Protein AF-A0A7S2QWQ4-F1 (afdb_monomer)

Solvent-accessible surface area (backbone atoms only — not comparable to full-atom values): 12032 Å² total; per-residue (Å²): 126,88,47,67,68,56,48,53,54,41,53,60,46,70,75,47,95,63,95,69,59,72,80,55,50,58,55,50,50,52,39,49,48,62,40,52,53,58,48,56,58,53,70,72,43,89,81,76,57,74,70,77,56,54,80,40,49,61,45,50,51,53,49,44,50,44,54,70,72,51,86,60,57,74,72,55,79,69,35,68,62,62,59,48,53,52,51,51,46,52,52,51,46,53,52,49,44,44,47,53,59,43,69,71,41,37,62,46,55,49,52,40,42,48,68,46,33,78,85,28,98,50,56,87,73,35,40,33,42,40,34,32,35,72,43,73,78,57,70,69,73,62,43,74,63,54,90,92,56,72,49,71,47,78,44,71,56,38,84,59,54,71,64,60,49,50,53,52,52,48,62,73,67,48,78,78,51,76,66,57,38,70,77,33,69,63,51,60,58,53,53,75,34,45,45,76,43,83,47,61,68,81,86,126

Foldseek 3Di:
DFCVLLVVLLVVLVVDDAPDDPVVVVVLVVLVCQQVVQVVVQVPDPDDDPVSNVVNPVSSVVSNVCSVVGGPPVVVVPDPVNVVSVVVRVVVVVVCCCVVVPVQCVLLLVVLLLVLDPPNPLNPQAAEEEEEECHDQHDNVSSVDDPVDRRYHYDYPHDDDPVVVVVVQCVLLDQDDPVRCVVPVCVNVRSVRYYYHYDYPPDD

Sequence (204 aa):
MMFGPMWLACCFALIRPSKLRDESRGVIAALWGSILLPLAVLSLVPHQEPRFLAPMIIPLCVLSVRARSGTVSSRVRNLKVGRGVGAFWIAFNILMAVVFGILHQGGVVRSARSLASSDFPFAQTSSVNAVFWKTYMPPQSVLAQPLDAVRVKITDIGGADAVTALTRLAALAAPPSAEDVADDPSCAAKIKDTVTILVAPPSA

pLDDT: mean 79.09, std 12.99, range [41.91, 93.62]

Secondary structure (DSSP, 8-state):
---HHHHHHHHHHHTS-----HHHHHHHHHHHHHHHHHHHHHHT-SS--GGGGGGGHHHHHHHHHHHHHSS--HHHHT-HHHHHHHHHHHHHHHHHIIIIIIITTHHHHHHHHHHHSTTSTTTTT-EEEEEEESSPPP-GGGG---TT---EEEEEEET--HHHHHHHHHHHHSPPPHHHHHH-HHHHHHHHTEEEEEE-PPP-

InterPro domains:
  IPR005599 GPI mannosyltransferase [PF03901] (2-143)
  IPR005599 GPI mannosyltransferase [PTHR22760] (6-145)

Mean predicted aligned error: 10.83 Å

Organism: NCBI:txid1486918

Nearest PDB structures (foldseek):
  3h83-assembly1_A  TM=4.126E-01  e=2.991E+00  Bacillus anthracis str. 'Ames Ancestor'
  6d9q-assembly1_A  TM=4.113E-01  e=3.790E+00  Bacillus anthracis
  5icg-assembly1_A-2  TM=3.224E-01  e=2.657E+00  Thalictrum flavum subsp. glaucum
  3kb8-assembly1_A  TM=3.569E-01  e=6.087E+00  Bacillus anthracis str. 'Ames Ancestor'

Structure (mmCIF, N/CA/C/O backbone):
data_AF-A0A7S2QWQ4-F1
#
_entry.id   AF-A0A7S2QWQ4-F1
#
loop_
_atom_site.group_PDB
_atom_site.id
_atom_site.type_symbol
_atom_site.label_atom_id
_atom_site.label_alt_id
_atom_site.label_comp_id
_atom_site.label_asym_id
_atom_site.label_entity_id
_atom_site.label_seq_id
_atom_site.pdbx_PDB_ins_code
_atom_site.Cartn_x
_atom_site.Cartn_y
_atom_site.Cartn_z
_atom_site.occupancy
_atom_site.B_iso_or_equiv
_atom_site.auth_seq_id
_atom_site.auth_comp_id
_atom_site.auth_asym_id
_atom_site.auth_atom_id
_atom_site.pdbx_PDB_model_num
ATOM 1 N N . MET A 1 1 ? -1.124 2.028 8.784 1.00 54.50 1 MET A N 1
ATOM 2 C CA . MET A 1 1 ? -2.313 2.813 9.188 1.00 54.50 1 MET A CA 1
ATOM 3 C C . MET A 1 1 ? -2.770 2.313 10.562 1.00 54.50 1 MET A C 1
ATOM 5 O O . MET A 1 1 ? -2.932 1.120 10.718 1.00 54.50 1 MET A O 1
ATOM 9 N N . MET A 1 2 ? -2.581 3.088 11.634 1.00 61.44 2 MET A N 1
ATOM 10 C CA . MET A 1 2 ? -3.590 3.930 12.316 1.00 61.44 2 MET A CA 1
ATOM 11 C C . MET A 1 2 ? -4.530 3.240 13.327 1.00 61.44 2 MET A C 1
ATOM 13 O O . MET A 1 2 ? -5.583 3.780 13.658 1.00 61.44 2 MET A O 1
ATOM 17 N N . PHE A 1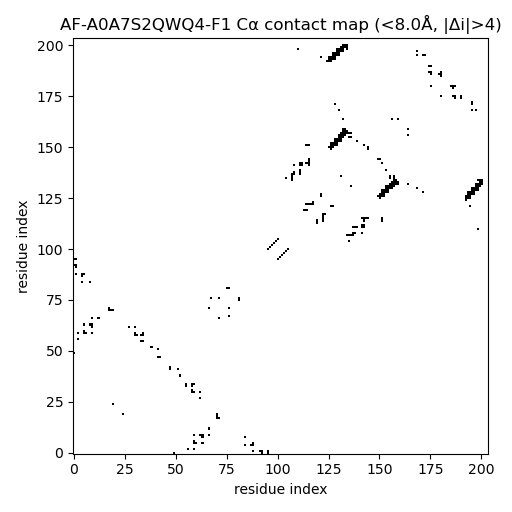 3 ? -4.116 2.103 13.897 1.00 65.44 3 PHE A N 1
ATOM 18 C CA . PHE A 1 3 ? -4.838 1.462 15.007 1.00 65.44 3 PHE A CA 1
ATOM 19 C C . PHE A 1 3 ? -4.322 1.846 16.394 1.00 65.44 3 PHE A C 1
ATOM 21 O O . PHE A 1 3 ? -5.116 1.863 17.320 1.00 65.44 3 PHE A O 1
ATOM 28 N N . GLY A 1 4 ? -3.041 2.199 16.554 1.00 71.62 4 GLY A N 1
ATOM 29 C CA . GLY A 1 4 ? -2.410 2.389 17.872 1.00 71.62 4 GLY A CA 1
ATOM 30 C C . GLY A 1 4 ? -3.192 3.296 18.837 1.00 71.62 4 GLY A C 1
ATOM 31 O O . GLY A 1 4 ? -3.580 2.838 19.909 1.00 71.62 4 GLY A O 1
ATOM 32 N N . PRO A 1 5 ? -3.523 4.545 18.461 1.00 72.31 5 PRO A N 1
ATOM 33 C CA . PRO A 1 5 ? -4.255 5.443 19.358 1.00 72.31 5 PRO A CA 1
ATOM 34 C C . PRO A 1 5 ? -5.679 4.962 19.691 1.00 72.31 5 PRO A C 1
ATOM 36 O O . PRO A 1 5 ? -6.148 5.137 20.814 1.00 72.31 5 PRO A O 1
ATOM 39 N N . MET A 1 6 ? -6.365 4.333 18.729 1.00 70.12 6 MET A N 1
ATOM 40 C CA . MET A 1 6 ? -7.732 3.812 18.897 1.00 70.12 6 MET A CA 1
ATOM 41 C C . MET A 1 6 ? -7.749 2.514 19.706 1.00 70.12 6 MET A C 1
ATOM 43 O O . MET A 1 6 ? -8.616 2.314 20.548 1.00 70.12 6 MET A O 1
ATOM 47 N N . TRP A 1 7 ? -6.742 1.667 19.512 1.00 72.75 7 TRP A N 1
ATOM 48 C CA . TRP A 1 7 ? -6.488 0.472 20.300 1.00 72.75 7 TRP A CA 1
ATOM 49 C C . TRP A 1 7 ? -6.274 0.824 21.770 1.00 72.75 7 TRP A C 1
ATOM 51 O O . TRP A 1 7 ? -6.937 0.259 22.632 1.00 72.75 7 TRP A O 1
ATOM 61 N N . LEU A 1 8 ? -5.438 1.827 22.062 1.00 70.62 8 LEU A N 1
ATOM 62 C CA . LEU A 1 8 ? -5.242 2.321 23.428 1.00 70.62 8 LEU A CA 1
ATOM 63 C C . LEU A 1 8 ? -6.551 2.839 24.045 1.00 70.62 8 LEU A C 1
ATOM 65 O O . LEU A 1 8 ? -6.837 2.546 25.205 1.00 70.62 8 LEU A O 1
ATOM 69 N N . ALA A 1 9 ? -7.377 3.551 23.270 1.00 67.75 9 ALA A N 1
ATOM 70 C CA . ALA A 1 9 ? -8.689 4.009 23.727 1.00 67.75 9 ALA A CA 1
ATOM 71 C C . ALA A 1 9 ? -9.651 2.841 24.030 1.00 67.75 9 ALA A C 1
ATOM 73 O O . ALA A 1 9 ? -10.332 2.859 25.058 1.00 67.75 9 ALA A O 1
ATOM 74 N N . CYS A 1 10 ? -9.676 1.808 23.182 1.00 67.88 10 CYS A N 1
ATOM 75 C CA . CYS A 1 10 ? -10.464 0.592 23.394 1.00 67.88 10 CYS A CA 1
ATOM 76 C C . CYS A 1 10 ? -9.970 -0.223 24.601 1.00 67.88 10 CYS A C 1
ATOM 78 O O . CYS A 1 10 ? -10.783 -0.642 25.421 1.00 67.88 10 CYS A O 1
ATOM 80 N N . CYS A 1 11 ? -8.656 -0.398 24.769 1.00 67.94 11 CYS A N 1
ATOM 81 C CA . CYS A 1 11 ? -8.069 -1.077 25.929 1.00 67.94 11 CYS A CA 1
ATOM 82 C C . CYS A 1 11 ? -8.392 -0.347 27.238 1.00 67.94 11 CYS A C 1
ATOM 84 O O . CYS A 1 11 ? -8.747 -0.975 28.232 1.00 67.94 11 CYS A O 1
ATOM 86 N N . PHE A 1 12 ? -8.354 0.988 27.239 1.00 64.50 12 PHE A N 1
ATOM 87 C CA . PHE A 1 12 ? -8.742 1.773 28.411 1.00 64.50 12 PHE A CA 1
ATOM 88 C C . PHE A 1 12 ? -10.233 1.614 28.756 1.00 64.50 12 PHE A C 1
ATOM 90 O O . PHE A 1 12 ? -10.614 1.662 29.927 1.00 64.50 12 PHE A O 1
ATOM 97 N N . ALA A 1 13 ? -11.081 1.394 27.747 1.00 61.66 13 ALA A N 1
ATOM 98 C CA . ALA A 1 13 ? -12.496 1.097 27.938 1.00 61.66 13 ALA A CA 1
ATOM 99 C C . ALA A 1 13 ? -12.741 -0.325 28.482 1.00 61.66 13 ALA A C 1
ATOM 101 O O . ALA A 1 13 ? -13.679 -0.503 29.254 1.00 61.66 13 ALA A O 1
ATOM 102 N N . LEU A 1 14 ? -11.888 -1.306 28.150 1.00 62.72 14 LEU A N 1
ATOM 103 C CA . LEU A 1 14 ? -11.949 -2.676 28.689 1.00 62.72 14 LEU A CA 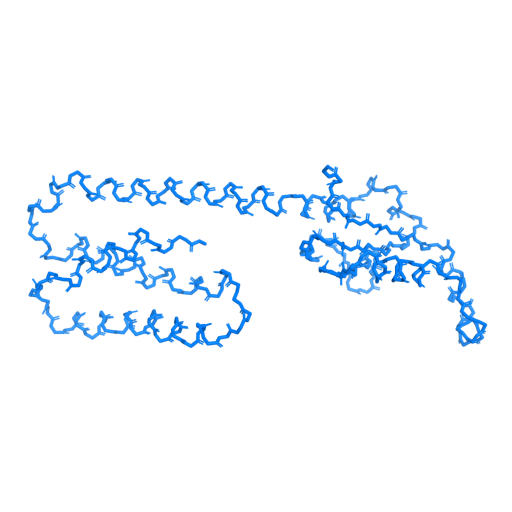1
ATOM 104 C C . LEU A 1 14 ? -11.637 -2.752 30.189 1.00 62.72 14 LEU A C 1
ATOM 106 O O . LEU A 1 14 ? -12.221 -3.565 30.897 1.00 62.72 14 LEU A O 1
ATOM 110 N N . ILE A 1 15 ? -10.739 -1.896 30.685 1.00 59.66 15 ILE A N 1
ATOM 111 C CA . ILE A 1 15 ? -10.329 -1.879 32.101 1.00 59.66 15 ILE A CA 1
ATOM 112 C C . ILE A 1 15 ? -11.451 -1.337 33.005 1.00 59.66 15 ILE A C 1
ATOM 114 O O . ILE A 1 15 ? -11.423 -1.516 34.223 1.00 59.66 15 ILE A O 1
ATOM 118 N N . ARG A 1 16 ? -12.468 -0.670 32.439 1.00 57.38 16 ARG A N 1
ATOM 119 C CA . ARG A 1 16 ? -13.547 -0.074 33.229 1.00 57.38 16 ARG A CA 1
ATOM 120 C C . ARG A 1 16 ? -14.775 -0.979 33.293 1.00 57.38 16 ARG A C 1
ATOM 122 O O . ARG A 1 16 ? -15.392 -1.233 32.257 1.00 57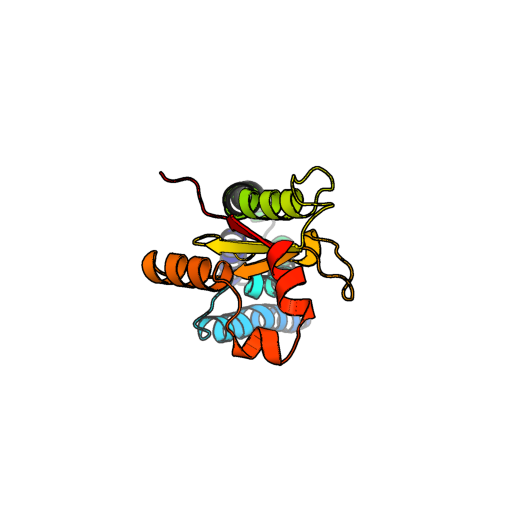.38 16 ARG A O 1
ATOM 129 N N . PRO A 1 17 ? -15.202 -1.395 34.500 1.00 50.12 17 PRO A N 1
ATOM 130 C CA . PRO A 1 17 ? -16.422 -2.169 34.646 1.00 50.12 17 PRO A CA 1
ATOM 131 C C . PRO A 1 17 ? -17.604 -1.313 34.190 1.00 50.12 17 PRO A C 1
ATOM 133 O O . PRO A 1 17 ? -17.860 -0.232 34.723 1.00 50.12 17 PRO A O 1
ATOM 136 N N . SER A 1 18 ? -18.315 -1.783 33.171 1.00 57.59 18 SER A N 1
ATOM 137 C CA . SER A 1 18 ? -19.509 -1.128 32.649 1.00 57.59 18 SER A CA 1
ATOM 138 C C . SER A 1 18 ? -20.732 -1.995 32.932 1.00 57.59 18 SER A C 1
ATOM 140 O O . SER A 1 18 ? -20.718 -3.208 32.733 1.00 57.59 18 SER A O 1
ATOM 142 N N . LYS A 1 19 ? -21.817 -1.370 33.404 1.00 58.12 19 LYS A N 1
ATOM 143 C CA . LYS A 1 19 ? -23.139 -2.008 33.490 1.00 58.12 19 LYS A CA 1
ATOM 144 C C . LYS A 1 19 ? -23.751 -2.033 32.087 1.00 58.12 19 LYS A C 1
ATOM 146 O O . LYS A 1 19 ? -24.549 -1.166 31.738 1.00 58.12 19 LYS A O 1
ATOM 151 N N . LEU A 1 20 ? -23.290 -2.955 31.247 1.00 61.59 20 LEU A N 1
ATOM 152 C CA . LEU A 1 20 ? -23.837 -3.167 29.907 1.00 61.59 20 LEU A CA 1
ATOM 153 C C . LEU A 1 20 ? -25.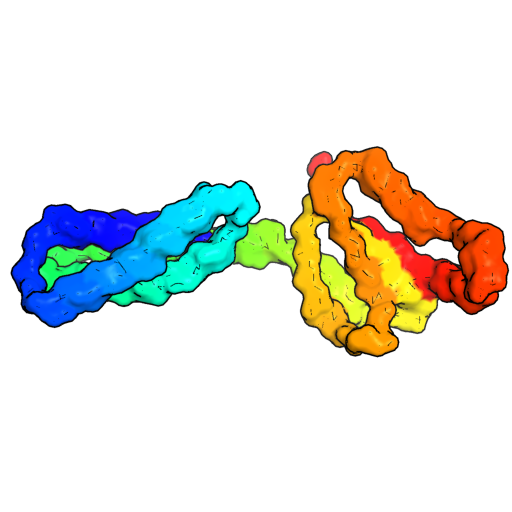039 -4.113 29.975 1.00 61.59 20 LEU A C 1
ATOM 155 O O . LEU A 1 20 ? -25.019 -5.107 30.695 1.00 61.59 20 LEU A O 1
ATOM 159 N N . ARG A 1 21 ? -26.081 -3.800 29.201 1.00 64.06 21 ARG A N 1
ATOM 160 C CA . ARG A 1 21 ? -27.241 -4.675 28.983 1.00 64.06 21 ARG A CA 1
ATOM 161 C C . ARG A 1 21 ? -26.803 -5.915 28.188 1.00 64.06 21 ARG A C 1
ATOM 163 O O . ARG A 1 21 ? -25.933 -5.787 27.328 1.00 64.06 21 ARG A O 1
ATOM 170 N N . ASP A 1 22 ? -27.396 -7.077 28.452 1.00 65.56 22 ASP A N 1
ATOM 171 C CA . ASP A 1 22 ? -26.892 -8.376 27.965 1.00 65.56 22 ASP A CA 1
ATOM 172 C C . ASP A 1 22 ? -26.770 -8.461 26.427 1.00 65.56 22 ASP A C 1
ATOM 174 O O . ASP A 1 22 ? -25.716 -8.821 25.909 1.00 65.56 22 ASP A O 1
ATOM 178 N N . GLU A 1 23 ? -27.749 -7.922 25.693 1.00 65.19 23 GLU A N 1
ATOM 179 C CA . GLU A 1 23 ? -27.717 -7.750 24.224 1.00 65.19 23 GLU A CA 1
ATOM 180 C C . GLU A 1 23 ? -26.468 -7.011 23.705 1.00 65.19 23 GLU A C 1
ATOM 182 O O . GLU A 1 23 ? -25.928 -7.290 22.636 1.00 65.19 23 GLU A O 1
ATOM 187 N N . SER A 1 24 ? -25.956 -6.048 24.475 1.00 74.25 24 SER A N 1
ATOM 188 C CA . SER A 1 24 ? -24.750 -5.306 24.094 1.00 74.25 24 SER A CA 1
ATOM 189 C C . SER A 1 24 ? -23.474 -6.118 24.283 1.00 74.25 24 SER A C 1
ATOM 191 O O . SER A 1 24 ? -22.474 -5.808 23.637 1.00 74.25 24 SER A O 1
ATOM 193 N N . ARG A 1 25 ? -23.484 -7.131 25.157 1.00 76.38 25 ARG A N 1
ATOM 194 C CA . ARG A 1 25 ? -22.311 -7.961 25.451 1.00 76.38 25 ARG A CA 1
ATOM 195 C C . ARG A 1 25 ? -22.000 -8.891 24.285 1.00 76.38 25 ARG A C 1
ATOM 197 O O . ARG A 1 25 ? -20.839 -8.962 23.896 1.00 76.38 25 ARG A O 1
ATOM 204 N N . GLY A 1 26 ? -23.020 -9.501 23.675 1.00 84.00 26 GLY A N 1
ATOM 205 C CA . GLY A 1 26 ? -22.862 -10.337 22.477 1.00 84.00 26 GLY A CA 1
ATOM 206 C C . GLY A 1 26 ? -22.263 -9.565 21.297 1.00 84.00 26 GLY A C 1
ATOM 207 O O . GLY A 1 26 ? -21.271 -9.993 20.713 1.00 84.00 26 GLY A O 1
ATOM 208 N N . VAL A 1 27 ? -22.784 -8.366 21.013 1.00 84.69 27 VAL A N 1
ATOM 209 C CA . VAL A 1 27 ? -22.252 -7.494 19.949 1.00 84.69 27 VAL A CA 1
ATOM 210 C C . VAL A 1 27 ? -20.806 -7.074 20.229 1.00 84.69 27 VAL A C 1
ATOM 212 O O . VAL A 1 27 ? -19.968 -7.108 19.333 1.00 84.69 27 VAL A O 1
ATOM 215 N N . ILE A 1 28 ? -20.481 -6.690 21.467 1.00 83.06 28 ILE A N 1
ATOM 216 C CA . ILE A 1 28 ? -19.112 -6.297 21.836 1.00 83.06 28 ILE A CA 1
ATOM 217 C C . ILE A 1 28 ? -18.150 -7.483 21.717 1.00 83.06 28 ILE A C 1
ATOM 219 O O . ILE A 1 28 ? -17.052 -7.313 21.192 1.00 83.06 28 ILE A O 1
ATOM 223 N N . ALA A 1 29 ? -18.561 -8.675 22.155 1.00 85.75 29 ALA A N 1
ATOM 224 C CA . ALA A 1 29 ? -17.770 -9.892 22.009 1.00 85.75 29 ALA A CA 1
ATOM 225 C C . ALA A 1 29 ? -17.520 -10.228 20.531 1.00 85.75 29 ALA A C 1
ATOM 227 O O . ALA A 1 29 ? -16.383 -10.510 20.161 1.00 85.75 29 ALA A O 1
ATOM 228 N N . ALA A 1 30 ? -18.540 -10.112 19.675 1.00 90.06 30 ALA A N 1
ATOM 229 C CA . ALA A 1 30 ? -18.399 -10.309 18.234 1.00 90.06 30 ALA A CA 1
ATOM 230 C C . ALA A 1 30 ? -17.428 -9.295 17.601 1.00 90.06 30 ALA A C 1
ATOM 232 O O . ALA A 1 30 ? -16.562 -9.678 16.816 1.00 90.06 30 ALA A O 1
ATOM 233 N N . LEU A 1 31 ? -17.510 -8.014 17.985 1.00 90.19 31 LEU A N 1
ATOM 234 C CA . LEU A 1 31 ? -16.592 -6.975 17.506 1.00 90.19 31 LEU A CA 1
ATOM 235 C C . LEU A 1 31 ? -15.144 -7.254 17.931 1.00 90.19 31 LEU A C 1
ATOM 237 O O . LEU A 1 31 ? -14.247 -7.189 17.093 1.00 90.19 31 LEU A O 1
ATOM 241 N N . TRP A 1 32 ? -14.901 -7.620 19.192 1.00 87.88 32 TRP A N 1
ATOM 242 C CA . TRP A 1 32 ? -13.562 -8.010 19.648 1.00 87.88 32 TRP A CA 1
ATOM 243 C C . TRP A 1 32 ? -13.056 -9.274 18.954 1.00 87.88 32 TRP A C 1
ATOM 245 O O . TRP A 1 32 ? -11.905 -9.299 18.525 1.00 87.88 32 TRP A O 1
ATOM 255 N N . GLY A 1 33 ? -13.912 -10.282 18.774 1.00 90.69 33 GLY A N 1
ATOM 256 C CA . GLY A 1 33 ? -13.590 -11.489 18.012 1.00 90.69 33 GLY A CA 1
ATOM 257 C C . GLY A 1 33 ? -13.176 -11.169 16.574 1.00 90.69 33 GLY A C 1
ATOM 258 O O . GLY A 1 33 ? -12.153 -11.664 16.111 1.00 90.69 33 GLY A O 1
ATOM 259 N N . SER A 1 34 ? -13.892 -10.255 15.909 1.00 91.12 34 SER A N 1
ATOM 260 C CA . SER A 1 34 ? -13.583 -9.798 14.544 1.00 91.12 34 SER A CA 1
ATOM 261 C C . SER A 1 34 ? -12.269 -9.015 14.413 1.00 91.12 34 SER A C 1
ATOM 263 O O . SER A 1 34 ? -11.793 -8.800 13.302 1.00 91.12 34 SER A O 1
ATOM 265 N N . ILE A 1 35 ? -11.667 -8.600 15.532 1.00 90.12 35 ILE A N 1
ATOM 266 C CA . ILE A 1 35 ? -10.365 -7.925 15.562 1.00 90.12 35 ILE A CA 1
ATOM 267 C C . ILE A 1 35 ? -9.270 -8.911 15.968 1.00 90.12 35 ILE A C 1
ATOM 269 O O . ILE A 1 35 ? -8.291 -9.077 15.247 1.00 90.12 35 ILE A O 1
ATOM 273 N N . LEU A 1 36 ? -9.436 -9.576 17.114 1.00 90.81 36 LEU A N 1
ATOM 274 C CA . LEU A 1 36 ? -8.404 -10.412 17.723 1.00 90.81 36 LEU A CA 1
ATOM 275 C C . LEU A 1 36 ? -8.117 -11.674 16.913 1.00 90.81 36 LEU A C 1
ATOM 277 O O . LEU A 1 36 ? -6.951 -12.022 16.746 1.00 90.81 36 LEU A O 1
ATOM 281 N N . LEU A 1 37 ? -9.153 -12.345 16.396 1.00 93.19 37 LEU A N 1
ATOM 282 C CA . LEU A 1 37 ? -8.969 -13.595 15.662 1.00 93.19 37 LEU A CA 1
ATOM 283 C C . LEU A 1 37 ? -8.219 -13.367 14.338 1.00 93.19 37 LEU A C 1
ATOM 285 O O . LEU A 1 37 ? -7.179 -14.002 14.152 1.00 93.19 37 LEU A O 1
ATOM 289 N N . PRO A 1 38 ? -8.638 -12.446 13.441 1.00 91.25 38 PRO A N 1
ATOM 290 C CA . PRO A 1 38 ? -7.872 -12.194 12.224 1.00 91.25 38 PRO A CA 1
ATOM 291 C C . PRO A 1 38 ? -6.483 -11.624 12.519 1.00 91.25 38 PRO A C 1
ATOM 293 O O . PRO A 1 38 ? -5.546 -11.939 11.797 1.00 91.25 38 PRO A O 1
ATOM 296 N N . LEU A 1 39 ? -6.314 -10.834 13.589 1.00 91.00 39 LEU A N 1
ATOM 297 C CA . LEU A 1 39 ? -5.002 -10.314 13.983 1.00 91.00 39 LEU A CA 1
ATOM 298 C C . LEU A 1 39 ? -4.051 -11.439 14.395 1.00 91.00 39 LEU A C 1
ATOM 300 O O . LEU A 1 39 ? -2.908 -11.453 13.943 1.00 91.00 39 LEU A O 1
ATOM 304 N N . ALA A 1 40 ? -4.518 -12.392 15.204 1.00 92.88 40 ALA A N 1
ATOM 305 C CA . ALA A 1 40 ? -3.731 -13.554 15.601 1.00 92.88 40 ALA A CA 1
ATOM 306 C C . ALA A 1 40 ? -3.330 -14.402 14.386 1.00 92.88 40 ALA A C 1
ATOM 308 O O . ALA A 1 40 ? -2.160 -14.738 14.237 1.00 92.88 40 ALA A O 1
ATOM 309 N N . VAL A 1 41 ? -4.275 -14.677 13.480 1.00 93.31 41 VAL A N 1
ATOM 310 C CA . VAL A 1 41 ? -4.014 -15.457 12.260 1.00 93.31 41 VAL A CA 1
ATOM 311 C C . VAL A 1 41 ? -3.031 -14.737 11.331 1.00 93.31 41 VAL A C 1
ATOM 313 O O . VAL A 1 41 ? -2.052 -15.335 10.897 1.00 93.31 41 VAL A O 1
ATOM 316 N N . LEU A 1 42 ? -3.239 -13.444 11.061 1.00 91.31 42 LEU A N 1
ATOM 317 C CA . LEU A 1 42 ? -2.346 -12.648 10.210 1.00 91.31 42 LEU A CA 1
ATOM 318 C C . LEU A 1 42 ? -0.947 -12.478 10.816 1.00 91.31 42 LEU A C 1
ATOM 320 O O . LEU A 1 42 ? 0.019 -12.347 10.071 1.00 91.31 42 LEU A O 1
ATOM 324 N N . SER A 1 43 ? -0.818 -12.515 12.146 1.00 92.12 43 SER A N 1
ATOM 325 C CA . SER A 1 43 ? 0.485 -12.430 12.823 1.00 92.12 43 SER A CA 1
ATOM 326 C C . SER A 1 43 ? 1.371 -13.651 12.567 1.00 92.12 43 SER A C 1
ATOM 328 O O . SER A 1 43 ? 2.586 -13.551 12.703 1.00 92.12 43 SER A O 1
ATOM 330 N N . LEU A 1 44 ? 0.781 -14.786 12.175 1.00 93.62 44 LEU A N 1
ATOM 331 C CA . LEU A 1 44 ? 1.513 -16.002 11.810 1.00 93.62 44 LEU A CA 1
ATOM 332 C C . LEU A 1 44 ? 2.018 -15.975 10.361 1.00 93.62 44 LEU A C 1
ATOM 334 O O . LEU A 1 44 ? 2.876 -16.775 9.994 1.00 93.62 44 LEU A O 1
ATOM 338 N N . VAL A 1 45 ? 1.486 -15.079 9.526 1.00 92.25 45 VAL A N 1
ATOM 339 C CA . VAL A 1 45 ? 1.883 -14.971 8.122 1.00 92.25 45 VAL A CA 1
ATOM 340 C C . VAL A 1 45 ? 3.201 -14.188 8.042 1.00 92.25 45 VAL A C 1
ATOM 342 O O . VAL A 1 45 ? 3.263 -13.065 8.547 1.00 92.25 45 VAL A O 1
ATOM 345 N N . PRO A 1 46 ? 4.255 -14.736 7.405 1.00 88.25 46 PRO A N 1
ATOM 346 C CA . PRO A 1 46 ? 5.567 -14.085 7.339 1.00 88.25 46 PRO A CA 1
ATOM 347 C C . PRO A 1 46 ? 5.536 -12.806 6.498 1.00 88.25 46 PRO A C 1
ATOM 349 O O . PRO A 1 46 ? 6.233 -11.837 6.790 1.00 88.25 46 PRO A O 1
ATOM 352 N N . HIS A 1 47 ? 4.702 -12.790 5.459 1.00 81.75 47 HIS A N 1
ATOM 353 C CA . HIS A 1 47 ? 4.494 -11.614 4.631 1.00 81.75 47 HIS A CA 1
ATOM 354 C C . HIS A 1 47 ? 3.399 -10.745 5.244 1.00 81.75 47 HIS A C 1
ATOM 356 O O . HIS A 1 47 ? 2.212 -11.038 5.106 1.00 81.75 47 HIS A O 1
ATOM 362 N N . GLN A 1 48 ? 3.795 -9.685 5.944 1.00 87.25 48 GLN A N 1
ATOM 363 C CA . GLN A 1 48 ? 2.865 -8.743 6.558 1.00 87.25 48 GLN A CA 1
ATOM 364 C C . GLN A 1 48 ? 2.809 -7.457 5.750 1.00 87.25 48 GLN A C 1
ATOM 366 O O . GLN A 1 48 ? 3.740 -6.654 5.749 1.00 87.25 48 GLN A O 1
ATOM 371 N N . GLU A 1 49 ? 1.674 -7.218 5.106 1.00 83.06 49 GLU A N 1
ATOM 372 C CA . GLU A 1 49 ? 1.397 -5.925 4.507 1.00 83.06 49 GLU A CA 1
ATOM 373 C C . GLU A 1 49 ? 0.420 -5.132 5.379 1.00 83.06 49 GLU A C 1
ATOM 375 O O . GLU A 1 49 ? -0.615 -5.670 5.788 1.00 83.06 49 GLU A O 1
ATOM 380 N N . PRO A 1 50 ? 0.654 -3.825 5.613 1.00 79.38 50 PRO A N 1
ATOM 381 C CA . PRO A 1 50 ? -0.238 -3.002 6.432 1.00 79.38 50 PRO A CA 1
ATOM 382 C C . PRO A 1 50 ? -1.708 -3.013 5.983 1.00 79.38 50 PRO A C 1
ATOM 384 O O . PRO A 1 50 ? -2.596 -2.744 6.793 1.00 79.38 50 PRO A O 1
ATOM 387 N N . ARG A 1 51 ? -1.978 -3.316 4.703 1.00 84.62 51 ARG A N 1
ATOM 388 C CA . ARG A 1 51 ? -3.337 -3.408 4.145 1.00 84.62 51 ARG A CA 1
ATOM 389 C C . ARG A 1 51 ? -4.148 -4.578 4.701 1.00 84.62 51 ARG A C 1
ATOM 391 O O . ARG A 1 51 ? -5.369 -4.475 4.742 1.00 84.62 51 ARG A O 1
ATOM 398 N N . PHE A 1 52 ? -3.507 -5.644 5.181 1.00 88.69 52 PHE A N 1
ATOM 399 C CA . PHE A 1 52 ? -4.216 -6.805 5.733 1.00 88.69 52 PHE A CA 1
ATOM 400 C C . PHE A 1 52 ? -4.987 -6.475 7.015 1.00 88.69 52 PHE A C 1
ATOM 40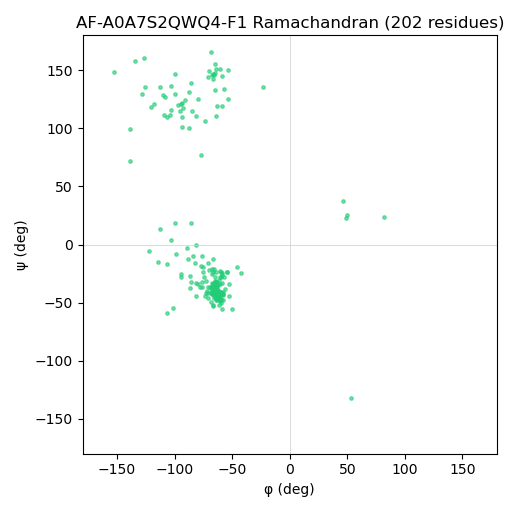2 O O . PHE A 1 52 ? -5.965 -7.139 7.338 1.00 88.69 52 PHE A O 1
ATOM 409 N N . LEU A 1 53 ? -4.610 -5.398 7.706 1.00 86.75 53 LEU A N 1
ATOM 410 C CA . LEU A 1 53 ? -5.314 -4.919 8.892 1.00 86.75 53 LEU A CA 1
ATOM 411 C C . LEU A 1 53 ? -6.523 -4.021 8.562 1.00 86.75 53 LEU A C 1
ATOM 413 O O . LEU A 1 53 ? -7.312 -3.712 9.453 1.00 86.75 53 LEU A O 1
ATOM 417 N N . ALA A 1 54 ? -6.707 -3.595 7.305 1.00 87.38 54 ALA A N 1
ATOM 418 C CA . ALA A 1 54 ? -7.773 -2.664 6.915 1.00 87.38 54 ALA A CA 1
ATOM 419 C C . ALA A 1 54 ? -9.205 -3.122 7.286 1.00 87.38 54 ALA A C 1
ATOM 421 O O . ALA A 1 54 ? -9.980 -2.278 7.742 1.00 87.38 54 ALA A O 1
ATOM 422 N N . PRO A 1 55 ? -9.576 -4.417 7.197 1.00 88.06 55 PRO A N 1
ATOM 423 C CA . PRO A 1 55 ? -10.906 -4.877 7.611 1.00 88.06 55 PRO A CA 1
ATOM 424 C C . PRO A 1 55 ? -11.229 -4.610 9.091 1.00 88.06 55 PRO A C 1
ATOM 426 O O . PRO A 1 55 ? -12.395 -4.465 9.452 1.00 88.06 55 PRO A O 1
ATOM 429 N N . MET A 1 56 ? -10.212 -4.473 9.952 1.00 87.06 56 MET A N 1
ATOM 430 C CA . MET A 1 56 ? -10.387 -4.210 11.387 1.00 87.06 56 MET A CA 1
ATOM 431 C C . MET A 1 56 ? -10.767 -2.753 11.695 1.00 87.06 56 MET A C 1
ATOM 433 O O . MET A 1 56 ? -11.130 -2.441 12.830 1.00 87.06 56 MET A O 1
ATOM 437 N N . ILE A 1 57 ? -10.706 -1.843 10.712 1.00 83.62 57 ILE A N 1
ATOM 438 C CA . ILE A 1 57 ? -11.013 -0.417 10.910 1.00 83.62 57 ILE A CA 1
ATOM 439 C C . ILE A 1 57 ? -12.452 -0.235 11.397 1.00 83.62 57 ILE A C 1
ATOM 441 O O . ILE A 1 57 ? -12.678 0.438 12.401 1.00 83.62 57 ILE A O 1
ATOM 445 N N . ILE A 1 58 ? -13.419 -0.858 10.718 1.00 86.25 58 ILE A N 1
ATOM 446 C CA . ILE A 1 58 ? -14.843 -0.724 11.045 1.00 86.25 58 ILE A CA 1
ATOM 447 C C . ILE A 1 58 ? -15.133 -1.181 12.485 1.00 86.25 58 ILE A C 1
ATOM 449 O O . ILE A 1 58 ? -15.652 -0.366 13.256 1.00 86.25 58 ILE A O 1
ATOM 453 N N . PRO A 1 59 ? -14.780 -2.413 12.912 1.00 87.12 59 PRO A N 1
ATOM 454 C CA . PRO A 1 59 ? -15.075 -2.850 14.272 1.00 87.12 59 PRO A CA 1
ATOM 455 C C . PRO A 1 59 ? -14.350 -2.014 15.337 1.00 87.12 59 PRO A C 1
ATOM 457 O O . PRO A 1 59 ? -14.945 -1.713 16.374 1.00 87.12 59 PRO A O 1
ATOM 460 N N . LEU A 1 60 ? -13.122 -1.542 15.079 1.00 82.19 60 LEU A N 1
ATOM 461 C CA . LEU A 1 60 ? -12.404 -0.646 15.997 1.00 82.19 60 LEU A CA 1
ATOM 462 C C . LEU A 1 60 ? -13.067 0.731 16.124 1.00 82.19 60 LEU A C 1
ATOM 464 O O . LEU A 1 60 ? -13.170 1.260 17.234 1.00 82.19 60 LEU A O 1
ATOM 468 N N . CYS A 1 61 ? -13.549 1.308 15.021 1.00 80.50 61 CYS A N 1
ATOM 469 C CA . CYS A 1 61 ? -14.307 2.558 15.035 1.00 80.50 61 CYS A CA 1
ATOM 470 C C . CYS A 1 61 ? -15.613 2.406 15.823 1.00 80.50 61 CYS A C 1
ATOM 472 O O . CYS A 1 61 ? -15.902 3.239 16.685 1.00 80.50 61 CYS A O 1
ATOM 474 N N . VAL A 1 62 ? -16.365 1.326 15.583 1.00 82.44 62 VAL A N 1
ATOM 475 C CA . VAL A 1 62 ? -17.616 1.036 16.301 1.00 82.44 62 VAL A CA 1
ATOM 476 C C . VAL A 1 62 ? -17.353 0.871 17.799 1.00 82.44 62 VAL A C 1
ATOM 478 O O . VAL A 1 62 ? -18.026 1.519 18.604 1.00 82.44 62 VAL A O 1
ATOM 481 N N . LEU A 1 63 ? -16.344 0.084 18.192 1.00 78.88 63 LEU A N 1
ATOM 482 C CA . LEU A 1 63 ? -15.958 -0.076 19.599 1.00 78.88 63 LEU A CA 1
ATOM 483 C C . LEU A 1 63 ? -15.541 1.253 20.237 1.00 78.88 63 LEU A C 1
ATOM 485 O O . LEU A 1 63 ? -15.974 1.556 21.346 1.00 78.88 63 LEU A O 1
ATOM 489 N N . SER A 1 64 ? -14.774 2.082 19.530 1.00 75.31 64 SER A N 1
ATOM 490 C CA . SER A 1 64 ? -14.292 3.371 20.045 1.00 75.31 64 SER A CA 1
ATOM 491 C C . SER A 1 64 ? -15.413 4.394 20.244 1.00 75.31 64 SER A C 1
ATOM 493 O O . SER A 1 64 ? -15.433 5.121 21.239 1.00 75.31 64 SER A O 1
ATOM 495 N N . VAL A 1 65 ? -16.376 4.455 19.317 1.00 75.25 65 VAL A N 1
ATOM 496 C CA . VAL A 1 65 ? -17.563 5.314 19.454 1.00 75.25 65 VAL A CA 1
ATOM 497 C C . VAL A 1 65 ? -18.448 4.811 20.589 1.00 75.25 65 VAL A C 1
ATOM 499 O O . VAL A 1 65 ? -18.909 5.601 21.412 1.00 75.25 65 VAL A O 1
ATOM 502 N N . ARG A 1 66 ? -18.650 3.496 20.688 1.00 72.38 66 ARG A N 1
ATOM 503 C CA . ARG A 1 66 ? -19.481 2.890 21.731 1.00 72.38 66 ARG A CA 1
ATOM 504 C C . ARG A 1 66 ? -18.862 3.047 23.122 1.00 72.38 66 ARG A C 1
ATOM 506 O O . ARG A 1 66 ? -19.584 3.382 24.055 1.00 72.38 66 ARG A O 1
ATOM 513 N N . ALA A 1 67 ? -17.539 2.939 23.240 1.00 68.00 67 ALA A N 1
ATOM 514 C CA . ALA A 1 67 ? -16.785 3.269 24.450 1.00 68.00 67 ALA A CA 1
ATOM 515 C C . ALA A 1 67 ? -16.945 4.742 24.870 1.00 68.00 67 ALA A C 1
ATOM 517 O O . ALA A 1 67 ? -16.857 5.066 26.050 1.00 68.00 67 ALA A O 1
ATOM 518 N N . ARG A 1 68 ? -17.210 5.647 23.920 1.00 64.44 68 ARG A N 1
ATOM 519 C CA . ARG A 1 68 ? -17.494 7.064 24.193 1.00 64.44 68 ARG A CA 1
ATOM 520 C C . ARG A 1 68 ? -18.970 7.327 24.518 1.00 64.44 68 ARG A C 1
ATOM 522 O O . ARG A 1 68 ? -19.260 8.239 25.288 1.00 64.44 68 ARG A O 1
ATOM 529 N N . SER A 1 69 ? -19.887 6.559 23.926 1.00 61.50 69 SER A N 1
ATOM 530 C CA . SER A 1 69 ? -21.338 6.787 23.990 1.00 61.50 69 SER A CA 1
ATOM 531 C C . SER A 1 69 ? -22.055 5.999 25.094 1.00 61.50 69 SER A C 1
ATOM 533 O O . SER A 1 69 ? -23.120 6.422 25.536 1.00 61.50 69 SER A O 1
ATOM 535 N N . GLY A 1 70 ? -21.514 4.859 25.534 1.00 54.03 70 GLY A N 1
ATOM 536 C CA . GLY A 1 70 ? -22.123 3.988 26.540 1.00 54.03 70 GLY A CA 1
ATOM 537 C C . GLY A 1 70 ? -21.471 4.139 27.912 1.00 54.03 70 GLY A C 1
ATOM 538 O O . GLY A 1 70 ? -20.308 3.796 28.076 1.00 54.03 70 GLY A O 1
ATOM 539 N N . THR A 1 71 ? -22.231 4.627 28.897 1.00 47.28 71 THR A N 1
A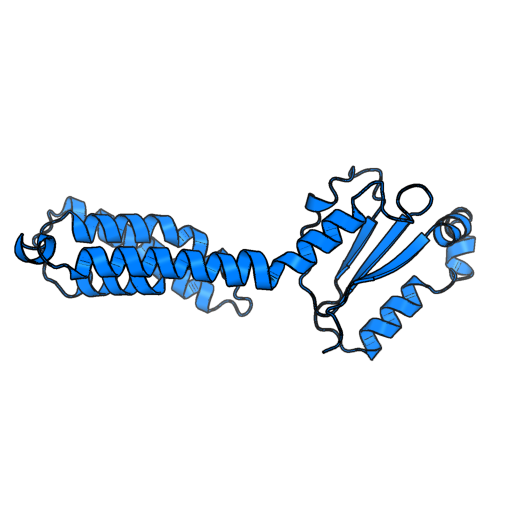TOM 540 C CA . THR A 1 71 ? -22.011 4.449 30.353 1.00 47.28 71 THR A CA 1
ATOM 541 C C . THR A 1 71 ? -20.602 4.740 30.893 1.00 47.28 71 THR A C 1
ATOM 543 O O . THR A 1 71 ? -20.246 4.309 31.986 1.00 47.28 71 THR A O 1
ATOM 546 N N . VAL A 1 72 ? -19.785 5.535 30.208 1.00 45.16 72 VAL A N 1
ATOM 547 C CA . VAL A 1 72 ? -18.664 6.188 30.877 1.00 45.16 72 VAL A CA 1
ATOM 548 C C . VAL A 1 72 ? -19.255 7.413 31.557 1.00 45.16 72 VAL A C 1
ATOM 550 O O . VAL A 1 72 ? -19.732 8.326 30.884 1.00 45.16 72 VAL A O 1
ATOM 553 N N . SER A 1 73 ? -19.300 7.365 32.895 1.00 41.91 73 SER A N 1
ATOM 554 C CA . SER A 1 73 ? -19.693 8.449 33.807 1.00 41.91 73 SER A CA 1
ATOM 555 C C . SER A 1 73 ? -19.512 9.831 33.168 1.00 41.91 73 SER A C 1
ATOM 557 O O . SER A 1 73 ? -18.463 10.101 32.573 1.00 41.91 73 SER A O 1
ATOM 559 N N . SER A 1 74 ? -20.503 10.719 33.318 1.00 44.47 74 SER A N 1
ATOM 560 C CA . SER A 1 74 ? -20.490 12.107 32.815 1.00 44.47 74 SER A CA 1
ATOM 561 C C . SER A 1 74 ? -19.175 12.860 33.092 1.00 44.47 74 SER A C 1
ATOM 563 O O . SER A 1 74 ? -18.834 13.795 32.372 1.00 44.47 74 SER A O 1
ATOM 565 N N . ARG A 1 75 ? -18.377 12.388 34.058 1.00 42.31 75 ARG A N 1
ATOM 566 C CA . ARG A 1 75 ? -17.012 12.820 34.365 1.00 42.31 75 ARG A CA 1
ATOM 567 C C . ARG A 1 75 ? -16.001 12.679 33.209 1.00 42.31 75 ARG A C 1
ATOM 569 O O . ARG A 1 75 ? -15.128 13.528 33.107 1.00 42.31 75 ARG A O 1
ATOM 576 N N . VAL A 1 76 ? -16.102 11.683 32.315 1.00 43.97 76 VAL A N 1
ATOM 577 C CA . VAL A 1 76 ? -15.170 11.520 31.164 1.00 43.97 76 VAL A CA 1
ATOM 578 C C . VAL A 1 76 ? -15.598 12.307 29.934 1.00 43.97 76 VAL A C 1
ATOM 580 O O . VAL A 1 76 ? -14.745 12.757 29.173 1.00 43.97 76 VAL A O 1
ATOM 583 N N . ARG A 1 77 ? -16.899 12.561 29.774 1.00 47.09 77 ARG A N 1
ATOM 584 C CA . ARG A 1 77 ? -17.404 13.498 28.759 1.00 47.09 77 ARG A CA 1
ATOM 585 C C . ARG A 1 77 ? -16.795 14.900 28.931 1.00 47.09 77 ARG A C 1
ATOM 587 O O . ARG A 1 77 ? -16.600 15.600 27.946 1.00 47.09 77 ARG A O 1
ATOM 594 N N . ASN A 1 78 ? -16.428 15.246 30.170 1.00 42.88 78 ASN A N 1
ATOM 595 C CA . ASN A 1 78 ? -15.749 16.486 30.557 1.00 42.88 78 ASN A CA 1
ATOM 596 C C . ASN A 1 78 ? -14.211 16.429 30.512 1.00 42.88 78 ASN A C 1
ATOM 598 O O . ASN A 1 78 ? -13.556 17.441 30.763 1.00 42.88 78 ASN A O 1
ATOM 602 N N . LEU A 1 79 ? -13.593 15.289 30.190 1.00 49.81 79 LEU A N 1
ATOM 603 C CA . LEU A 1 79 ? -12.139 15.218 30.099 1.00 49.81 79 LEU A CA 1
ATOM 604 C C . LEU A 1 79 ? -11.694 15.680 28.709 1.00 49.81 79 LEU A C 1
ATOM 606 O O . LEU A 1 79 ? -11.905 14.994 27.708 1.00 49.81 79 LEU A O 1
ATOM 610 N N . LYS A 1 80 ? -10.971 16.806 28.672 1.00 51.69 80 LYS A N 1
ATOM 611 C CA . LYS A 1 80 ? -10.153 17.279 27.534 1.00 51.69 80 LYS A CA 1
ATOM 612 C C . LYS A 1 80 ? -9.340 16.148 26.866 1.00 51.69 80 LYS A C 1
ATOM 614 O O . LYS A 1 80 ? -9.062 16.219 25.673 1.00 51.69 80 LYS A O 1
ATOM 619 N N . VAL A 1 81 ? -9.051 15.075 27.609 1.00 56.06 81 VAL A N 1
ATOM 620 C CA . VAL A 1 81 ? -8.430 13.815 27.166 1.00 56.06 81 VAL A CA 1
ATOM 621 C C . VAL A 1 81 ? -9.149 13.176 25.968 1.00 56.06 81 VAL A C 1
ATOM 623 O O . VAL A 1 81 ? -8.488 12.791 25.011 1.00 56.06 81 VAL A O 1
ATOM 626 N N . GLY A 1 82 ? -10.487 13.109 25.950 1.00 61.09 82 GLY A N 1
ATOM 627 C CA . GLY A 1 82 ? -11.226 12.485 24.841 1.00 61.09 82 GLY A CA 1
ATOM 628 C C . GLY A 1 82 ? -11.109 13.258 23.520 1.00 61.09 82 GLY A C 1
ATOM 629 O O . GLY A 1 82 ? -11.009 12.655 22.451 1.00 61.09 82 GLY A O 1
ATOM 630 N N . ARG A 1 83 ? -11.060 14.597 23.601 1.00 65.94 83 ARG A N 1
ATOM 631 C CA . ARG A 1 83 ? -10.793 15.478 22.450 1.00 65.94 83 ARG A CA 1
ATOM 632 C C . ARG A 1 83 ? -9.329 15.392 22.014 1.00 65.94 83 ARG A C 1
ATOM 634 O O . ARG A 1 83 ? -9.070 15.326 20.818 1.00 65.94 83 ARG A O 1
ATOM 641 N N . GLY A 1 84 ? -8.397 15.330 22.968 1.00 73.44 84 GLY A N 1
ATOM 642 C CA . GLY A 1 84 ? -6.963 15.178 22.707 1.00 73.44 84 GLY A CA 1
ATOM 643 C C . GLY A 1 84 ? -6.619 13.879 21.976 1.00 73.44 84 GLY A C 1
ATOM 644 O O . GLY A 1 84 ? -5.893 13.917 20.991 1.00 73.44 84 GLY A O 1
ATOM 645 N N . VAL A 1 85 ? -7.207 12.747 22.379 1.00 73.75 85 VAL A N 1
ATOM 646 C CA . VAL A 1 85 ? -7.005 11.449 21.705 1.00 73.75 85 VAL A CA 1
ATOM 647 C C . VAL A 1 85 ? -7.542 11.471 20.272 1.00 73.75 85 VAL A C 1
ATOM 649 O O . VAL A 1 85 ? -6.874 10.987 19.362 1.00 73.75 85 VAL A O 1
ATOM 652 N N . GLY A 1 86 ? -8.719 12.067 20.049 1.00 74.12 86 GLY A N 1
ATOM 653 C CA . GLY A 1 86 ? -9.276 12.227 18.702 1.00 74.12 86 GLY A CA 1
ATOM 654 C C . GLY A 1 86 ? -8.411 13.121 17.809 1.00 74.12 86 GLY A C 1
ATOM 655 O O . GLY A 1 86 ? -8.110 12.745 16.679 1.00 74.12 86 GLY A O 1
ATOM 656 N N . ALA A 1 87 ? -7.962 14.266 18.328 1.00 81.56 87 ALA A N 1
ATOM 657 C CA . ALA A 1 87 ? -7.073 15.177 17.610 1.00 81.56 87 ALA A CA 1
ATOM 658 C C . ALA A 1 87 ? -5.718 14.524 17.290 1.00 81.56 87 ALA A C 1
ATOM 660 O O . ALA A 1 87 ? -5.256 14.608 16.156 1.00 81.56 87 ALA A O 1
ATOM 661 N N . PHE A 1 88 ? -5.120 13.813 18.251 1.00 83.56 88 PHE A N 1
ATOM 662 C CA . PHE A 1 88 ? -3.882 13.060 18.046 1.00 83.56 88 PHE A CA 1
ATOM 663 C C . PHE A 1 88 ? -4.048 11.966 16.988 1.00 83.56 88 PHE A C 1
ATOM 665 O O . PHE A 1 88 ? -3.196 11.824 16.119 1.00 83.56 88 PHE A O 1
ATOM 672 N N . TRP A 1 89 ? -5.161 11.226 17.008 1.00 81.56 89 TRP A N 1
ATOM 673 C CA . TRP A 1 89 ? -5.453 10.225 15.983 1.00 81.56 89 TRP A CA 1
ATOM 674 C C . TRP A 1 89 ? -5.598 10.849 14.588 1.00 81.56 89 TRP A C 1
ATOM 676 O O . TRP A 1 89 ? -5.042 10.321 13.629 1.00 81.56 89 TRP A O 1
ATOM 686 N N . ILE A 1 90 ? -6.282 11.988 14.449 1.00 83.69 90 ILE A N 1
ATOM 687 C CA . ILE A 1 90 ? -6.372 12.701 13.162 1.00 83.69 90 ILE A CA 1
ATOM 688 C C . ILE A 1 90 ? -4.984 13.174 12.709 1.00 83.69 90 ILE A C 1
ATOM 690 O O . ILE A 1 90 ? -4.595 12.915 11.573 1.00 83.69 90 ILE A O 1
ATOM 694 N N . ALA A 1 91 ? -4.211 13.807 13.595 1.00 88.94 91 ALA A N 1
ATOM 695 C CA . ALA A 1 91 ? -2.867 14.290 13.281 1.00 88.94 91 ALA A CA 1
ATOM 696 C C . ALA A 1 91 ? -1.926 13.147 12.869 1.00 88.94 91 ALA A C 1
ATOM 698 O O . ALA A 1 91 ? -1.212 13.258 11.874 1.00 88.94 91 ALA A O 1
ATOM 699 N N . PHE A 1 92 ? -1.976 12.018 13.580 1.00 86.56 92 PHE A N 1
ATOM 700 C CA . PHE A 1 92 ? -1.211 10.825 13.236 1.00 86.56 92 PHE A CA 1
ATOM 701 C C . PHE A 1 92 ? -1.649 10.260 11.869 1.00 86.56 92 PHE A C 1
ATOM 703 O O . PHE A 1 92 ? -0.782 9.901 11.079 1.00 86.56 92 PHE A O 1
ATOM 710 N N . ASN A 1 93 ? -2.947 10.274 11.513 1.00 86.25 93 ASN A N 1
ATOM 711 C CA . ASN A 1 93 ? -3.414 9.862 10.170 1.00 86.25 93 ASN A CA 1
ATOM 712 C C . ASN A 1 93 ? -2.867 10.766 9.078 1.00 86.25 93 ASN A C 1
ATOM 714 O O . ASN A 1 93 ? -2.415 10.259 8.057 1.00 86.25 93 ASN A O 1
ATOM 718 N N . ILE A 1 94 ? -2.901 12.082 9.290 1.00 90.69 94 ILE A N 1
ATOM 719 C CA . ILE A 1 94 ? -2.372 13.053 8.329 1.00 90.69 94 ILE A CA 1
ATOM 720 C C . ILE A 1 94 ? -0.875 12.810 8.124 1.00 90.69 94 ILE A C 1
ATOM 722 O O . ILE A 1 94 ? -0.434 12.665 6.987 1.00 90.69 94 ILE A O 1
ATOM 726 N N . LEU A 1 95 ? -0.107 12.681 9.210 1.00 90.75 95 LEU A N 1
ATOM 727 C CA . LEU A 1 95 ? 1.324 12.390 9.139 1.00 90.75 95 LEU A CA 1
ATOM 728 C C . LEU A 1 95 ? 1.596 11.085 8.381 1.00 90.75 95 LEU A C 1
ATOM 730 O O . LEU A 1 95 ? 2.424 11.049 7.476 1.00 90.75 95 LEU A O 1
ATOM 734 N N . MET A 1 96 ? 0.869 10.018 8.709 1.00 85.62 96 MET A N 1
ATOM 735 C CA . MET A 1 96 ? 1.023 8.721 8.052 1.00 85.62 96 MET A CA 1
ATOM 736 C C . MET A 1 96 ? 0.592 8.763 6.582 1.00 85.62 96 MET A C 1
ATOM 738 O O . MET A 1 96 ? 1.225 8.118 5.752 1.00 85.62 96 MET A O 1
ATOM 742 N N . ALA A 1 97 ? -0.441 9.529 6.230 1.00 86.50 97 ALA A N 1
ATOM 743 C CA . ALA A 1 97 ? -0.852 9.731 4.844 1.00 86.50 97 ALA A CA 1
ATOM 744 C C . ALA A 1 97 ? 0.225 10.475 4.043 1.00 86.50 97 ALA A C 1
ATOM 746 O O . ALA A 1 97 ? 0.489 10.111 2.901 1.00 86.50 97 ALA A O 1
ATOM 747 N N . VAL A 1 98 ? 0.904 11.456 4.644 1.00 90.19 98 VAL A N 1
ATOM 748 C CA . VAL A 1 98 ? 2.045 12.134 4.013 1.00 90.19 98 VAL A CA 1
ATOM 749 C C . VAL A 1 98 ? 3.218 11.169 3.839 1.00 90.19 98 VAL A C 1
ATOM 751 O O . VAL A 1 98 ? 3.714 11.003 2.726 1.00 90.19 98 VAL A O 1
ATOM 754 N N . VAL A 1 99 ? 3.638 10.485 4.906 1.00 87.75 99 VAL A N 1
ATOM 755 C CA . VAL A 1 99 ? 4.786 9.566 4.858 1.00 87.75 99 VAL A CA 1
ATOM 756 C C . VAL A 1 99 ? 4.537 8.429 3.872 1.00 87.75 99 VAL A C 1
ATOM 758 O O . VAL A 1 99 ? 5.350 8.208 2.983 1.00 87.75 99 VAL A O 1
ATOM 761 N N . PHE A 1 100 ? 3.410 7.726 3.976 1.00 81.94 100 PHE A N 1
ATOM 762 C CA . PHE A 1 100 ? 3.161 6.535 3.161 1.00 81.94 100 PHE A CA 1
ATOM 763 C C . PHE A 1 100 ? 2.541 6.847 1.798 1.00 81.94 100 PHE A C 1
ATOM 765 O O . PHE A 1 100 ? 2.892 6.206 0.811 1.00 81.94 100 PHE A O 1
ATOM 772 N N . GLY A 1 101 ? 1.640 7.827 1.727 1.00 80.12 101 GLY A N 1
ATOM 773 C CA . GLY A 1 101 ? 0.942 8.183 0.491 1.00 80.12 101 GLY A CA 1
ATOM 774 C C . GLY A 1 101 ? 1.754 9.086 -0.433 1.00 80.12 101 GLY A C 1
ATOM 775 O O . GLY A 1 101 ? 1.640 8.961 -1.650 1.00 80.12 101 GLY A O 1
ATOM 776 N N . ILE A 1 102 ? 2.593 9.970 0.117 1.00 85.06 102 ILE A N 1
ATOM 777 C CA . ILE A 1 102 ? 3.377 10.924 -0.680 1.00 85.06 102 ILE A CA 1
ATOM 778 C C . ILE A 1 102 ? 4.849 10.517 -0.717 1.00 85.06 102 ILE A C 1
ATOM 780 O O . ILE A 1 102 ? 5.381 10.286 -1.801 1.00 85.06 102 ILE A O 1
ATOM 784 N N . LEU A 1 103 ? 5.514 10.415 0.436 1.00 84.81 103 LEU A N 1
ATOM 785 C CA . LEU A 1 103 ? 6.971 10.231 0.474 1.00 84.81 103 LEU A CA 1
ATOM 786 C C . LEU A 1 103 ? 7.395 8.814 0.064 1.00 84.81 103 LEU A C 1
ATOM 788 O O . LEU A 1 103 ? 8.310 8.652 -0.734 1.00 84.81 103 LEU A O 1
ATOM 792 N N . HIS A 1 104 ? 6.707 7.790 0.564 1.00 79.25 104 HIS A N 1
ATOM 793 C CA . HIS A 1 104 ? 7.092 6.392 0.372 1.00 79.25 104 HIS A CA 1
ATOM 794 C C . HIS A 1 104 ? 6.692 5.828 -1.004 1.00 79.25 104 HIS A C 1
ATOM 796 O O . HIS A 1 104 ? 7.409 4.997 -1.551 1.00 79.25 104 HIS A O 1
ATOM 802 N N . GLN A 1 105 ? 5.555 6.249 -1.579 1.00 78.38 105 GLN A N 1
ATOM 803 C CA . GLN A 1 105 ? 5.035 5.688 -2.845 1.00 78.38 105 GLN A CA 1
ATOM 804 C C . GLN A 1 105 ? 4.826 6.719 -3.964 1.00 78.38 105 GLN A C 1
ATOM 806 O O . GLN A 1 105 ? 4.538 6.343 -5.102 1.00 78.38 105 GLN A O 1
ATOM 811 N N . GLY A 1 106 ? 5.011 8.016 -3.696 1.00 81.31 106 GLY A N 1
ATOM 812 C CA . GLY A 1 106 ? 4.747 9.065 -4.683 1.00 81.31 106 GLY A CA 1
ATOM 813 C C . GLY A 1 106 ? 5.660 9.009 -5.910 1.00 81.31 106 GLY A C 1
ATOM 814 O O . GLY A 1 106 ? 5.215 9.334 -7.010 1.00 81.31 106 GLY A O 1
ATOM 815 N N . GLY A 1 107 ? 6.912 8.565 -5.757 1.00 87.00 107 GLY A N 1
ATOM 816 C CA . GLY A 1 107 ? 7.850 8.412 -6.877 1.00 87.00 107 GLY A CA 1
ATOM 817 C C . GLY A 1 107 ? 7.422 7.326 -7.868 1.00 87.00 107 GLY A C 1
ATOM 818 O O . GLY A 1 107 ? 7.368 7.574 -9.069 1.00 87.00 107 GLY A O 1
ATOM 819 N N . VAL A 1 108 ? 7.028 6.159 -7.352 1.00 89.75 108 VAL A N 1
ATOM 820 C CA . VAL A 1 108 ? 6.630 4.989 -8.154 1.00 89.75 108 VAL A CA 1
ATOM 821 C C . VAL A 1 108 ? 5.359 5.262 -8.966 1.00 89.75 108 VAL A C 1
ATOM 823 O O . VAL A 1 108 ? 5.267 4.907 -10.138 1.00 89.75 108 VAL A O 1
ATOM 826 N N . VAL A 1 109 ? 4.370 5.943 -8.377 1.00 89.56 109 VAL A N 1
ATOM 827 C CA . VAL A 1 109 ? 3.136 6.295 -9.102 1.00 89.56 109 VAL A CA 1
ATOM 828 C C . VAL A 1 109 ? 3.408 7.334 -10.194 1.00 89.56 109 VAL A C 1
ATOM 830 O O . VAL A 1 109 ? 2.820 7.267 -11.275 1.00 89.56 109 VAL A O 1
ATOM 833 N N . ARG A 1 110 ? 4.300 8.300 -9.942 1.00 89.88 110 ARG A N 1
ATOM 834 C CA . ARG A 1 110 ? 4.688 9.302 -10.946 1.00 89.88 110 ARG A CA 1
ATOM 835 C C . ARG A 1 110 ? 5.464 8.678 -12.103 1.00 89.88 110 ARG A C 1
ATOM 837 O O . ARG A 1 110 ? 5.167 9.024 -13.241 1.00 89.88 110 ARG A O 1
ATOM 844 N N . SER A 1 111 ? 6.387 7.750 -11.842 1.00 91.12 111 SER A N 1
ATOM 845 C CA . SER A 1 111 ? 7.117 7.060 -12.913 1.00 91.12 111 SER A CA 1
ATOM 846 C C . SER A 1 111 ? 6.183 6.206 -13.773 1.00 91.12 111 SER A C 1
ATOM 848 O O . SER A 1 111 ? 6.238 6.304 -14.994 1.00 91.12 111 SER A O 1
ATOM 850 N N . ALA A 1 112 ? 5.244 5.469 -13.169 1.00 91.88 112 ALA A N 1
ATOM 851 C CA . ALA A 1 112 ? 4.220 4.732 -13.913 1.00 91.88 112 ALA A CA 1
ATOM 852 C C . ALA A 1 112 ? 3.340 5.657 -14.774 1.00 91.88 112 ALA A C 1
ATOM 854 O O . ALA A 1 112 ? 3.099 5.368 -15.943 1.00 91.88 112 ALA A O 1
ATOM 855 N N . ARG A 1 113 ? 2.908 6.809 -14.238 1.00 91.94 113 ARG A N 1
ATOM 856 C CA . ARG A 1 113 ? 2.139 7.803 -15.008 1.00 91.94 113 ARG A CA 1
ATOM 857 C C . ARG A 1 113 ? 2.959 8.405 -16.155 1.00 91.94 113 ARG A C 1
ATOM 859 O O . ARG A 1 113 ? 2.417 8.611 -17.232 1.00 91.94 113 ARG A O 1
ATOM 866 N N . SER A 1 114 ? 4.248 8.660 -15.940 1.00 91.75 114 SER A N 1
ATOM 867 C CA . SER A 1 114 ? 5.148 9.154 -16.988 1.00 91.75 114 SER A CA 1
ATOM 868 C C . SER A 1 114 ? 5.380 8.116 -18.084 1.00 91.75 114 SER A C 1
ATOM 870 O O . SER A 1 114 ? 5.482 8.486 -19.244 1.00 91.75 114 SER A O 1
ATOM 872 N N . LEU A 1 115 ? 5.434 6.826 -17.748 1.00 91.38 115 LEU A N 1
ATOM 873 C CA . LEU A 1 115 ? 5.493 5.762 -18.752 1.00 91.38 115 LEU A CA 1
ATOM 874 C C . LEU A 1 115 ? 4.195 5.686 -19.561 1.00 91.38 115 LEU A C 1
ATOM 876 O O . LEU A 1 115 ? 4.238 5.365 -20.747 1.00 91.38 115 LEU A O 1
ATOM 880 N N . ALA A 1 116 ? 3.052 5.975 -18.931 1.00 90.69 116 ALA A N 1
ATOM 881 C CA . ALA A 1 116 ? 1.731 5.954 -19.554 1.00 90.69 116 ALA A CA 1
ATOM 882 C C . ALA A 1 116 ? 1.465 7.151 -20.485 1.00 90.69 116 ALA A C 1
ATOM 884 O O . ALA A 1 116 ? 0.677 7.017 -21.418 1.00 90.69 116 ALA A O 1
ATOM 885 N N . SER A 1 117 ? 2.095 8.305 -20.243 1.00 89.38 117 SER A N 1
ATOM 886 C CA . SER A 1 117 ? 1.806 9.542 -20.977 1.00 89.38 117 SER A CA 1
ATOM 887 C C . SER A 1 117 ? 2.175 9.464 -22.460 1.00 89.38 117 SER A C 1
ATOM 889 O O . SER A 1 117 ? 3.202 8.887 -22.814 1.00 89.38 117 SER A O 1
ATOM 891 N N . SER A 1 118 ? 1.388 10.134 -23.307 1.00 82.69 118 SER A N 1
ATOM 892 C CA . SER A 1 118 ? 1.674 10.334 -24.739 1.00 82.69 118 SER A CA 1
ATOM 893 C C . SER A 1 118 ? 2.983 11.073 -24.995 1.00 82.69 118 SER A C 1
ATOM 895 O O . SER A 1 118 ? 3.617 10.857 -26.020 1.00 82.69 118 SER A O 1
ATOM 897 N N . ASP A 1 119 ? 3.386 11.916 -24.046 1.00 85.69 119 ASP A N 1
ATOM 898 C CA . ASP A 1 119 ? 4.587 12.749 -24.138 1.00 85.69 119 ASP A CA 1
ATOM 899 C C . ASP A 1 119 ? 5.852 11.966 -23.768 1.00 85.69 119 ASP A C 1
ATOM 901 O O . ASP A 1 119 ? 6.960 12.503 -23.770 1.00 85.69 119 ASP A O 1
ATOM 905 N N . PHE A 1 120 ? 5.703 10.685 -23.418 1.00 84.75 120 PHE A N 1
ATOM 906 C CA . PHE A 1 120 ? 6.842 9.828 -23.163 1.00 84.75 120 PHE A CA 1
ATOM 907 C C . PHE A 1 120 ? 7.639 9.640 -24.465 1.00 84.75 120 PHE A C 1
ATOM 909 O O . PHE A 1 120 ? 7.026 9.301 -25.479 1.00 84.75 120 PHE A O 1
ATOM 916 N N . PRO A 1 121 ? 8.981 9.783 -24.469 1.00 82.50 121 PRO A N 1
ATOM 917 C CA . PRO A 1 121 ? 9.780 9.811 -25.703 1.00 82.50 121 PRO A CA 1
ATOM 918 C C . PRO A 1 121 ? 9.591 8.604 -26.633 1.00 82.50 121 PRO A C 1
ATOM 920 O O . PRO A 1 121 ? 9.826 8.701 -27.832 1.00 82.50 121 PRO A O 1
ATOM 923 N N . PHE A 1 122 ? 9.147 7.475 -26.080 1.00 81.94 122 PHE A N 1
ATOM 924 C CA . PHE A 1 122 ? 8.950 6.210 -26.787 1.00 81.94 122 PHE A CA 1
ATOM 925 C C . PHE A 1 122 ? 7.469 5.808 -26.896 1.00 81.94 122 PHE A C 1
ATOM 927 O O . PHE A 1 122 ? 7.159 4.658 -27.190 1.00 81.94 122 PHE A O 1
ATOM 934 N N . ALA A 1 123 ? 6.528 6.718 -26.614 1.00 76.50 123 ALA A N 1
ATOM 935 C CA . ALA A 1 123 ? 5.097 6.406 -26.562 1.00 76.50 123 ALA A CA 1
ATOM 936 C C . ALA A 1 123 ? 4.514 5.945 -27.905 1.00 76.50 123 ALA A C 1
ATOM 938 O O . ALA A 1 123 ? 3.575 5.152 -27.909 1.00 76.50 123 ALA A O 1
ATOM 939 N N . GLN A 1 124 ? 5.041 6.458 -29.020 1.00 72.38 124 GLN A N 1
ATOM 940 C CA . GLN A 1 124 ? 4.466 6.267 -30.357 1.00 72.38 124 GLN A CA 1
ATOM 941 C C . GLN A 1 124 ? 5.260 5.302 -31.241 1.00 72.38 124 GLN A C 1
ATOM 943 O O . GLN A 1 124 ? 4.742 4.835 -32.249 1.00 72.38 124 GLN A O 1
ATOM 948 N N . THR A 1 125 ? 6.512 5.021 -30.887 1.00 70.81 125 THR A N 1
ATOM 949 C CA . THR A 1 125 ? 7.473 4.360 -31.779 1.00 70.81 125 THR A CA 1
ATOM 950 C C . THR A 1 125 ? 7.896 2.980 -31.303 1.00 70.81 125 THR A C 1
ATOM 952 O O . THR A 1 125 ? 8.498 2.244 -32.079 1.00 70.81 125 THR A O 1
ATOM 955 N N . SER A 1 126 ? 7.633 2.626 -30.040 1.00 80.31 126 SER A N 1
ATOM 956 C CA . SER A 1 126 ? 8.255 1.448 -29.442 1.00 80.31 126 SER A CA 1
ATOM 957 C C . SER A 1 126 ? 7.424 0.801 -28.337 1.00 80.31 126 SER A C 1
ATOM 959 O O . SER A 1 126 ? 6.744 1.476 -27.556 1.00 80.31 126 SER A O 1
ATOM 961 N N . SER A 1 127 ? 7.542 -0.522 -28.207 1.00 87.62 127 SER A N 1
ATOM 962 C CA . SER A 1 127 ? 7.204 -1.213 -26.959 1.00 87.62 127 SER A CA 1
ATOM 963 C C . SER A 1 127 ? 8.238 -0.892 -25.882 1.00 87.62 127 SER A C 1
ATOM 965 O O . SER A 1 127 ? 9.424 -0.747 -26.161 1.00 87.62 127 SER A O 1
ATOM 967 N N . VAL A 1 128 ? 7.803 -0.774 -24.628 1.00 90.44 128 VAL A N 1
ATOM 968 C CA . VAL A 1 128 ? 8.667 -0.377 -23.510 1.00 90.44 128 VAL A CA 1
ATOM 969 C C . VAL A 1 128 ? 8.739 -1.493 -22.476 1.00 90.44 128 VAL A C 1
ATOM 971 O O . VAL A 1 128 ? 7.727 -1.845 -21.875 1.00 90.44 128 VAL A O 1
ATOM 974 N N . ASN A 1 129 ? 9.938 -2.001 -22.203 1.00 91.44 129 ASN A N 1
ATOM 975 C CA . ASN A 1 129 ? 10.216 -2.875 -21.065 1.00 91.44 129 ASN A CA 1
ATOM 976 C C . ASN A 1 129 ? 10.694 -2.024 -19.882 1.00 91.44 129 ASN A C 1
ATOM 978 O O . ASN A 1 129 ? 11.852 -1.615 -19.829 1.00 91.44 129 ASN A O 1
ATOM 982 N N . ALA A 1 130 ? 9.813 -1.748 -18.923 1.00 92.19 130 ALA A N 1
ATOM 983 C CA . ALA A 1 130 ? 10.140 -0.976 -17.728 1.00 92.19 130 ALA A CA 1
ATOM 984 C C . ALA A 1 130 ? 10.542 -1.910 -16.577 1.00 92.19 130 ALA A C 1
ATOM 986 O O . ALA A 1 130 ? 9.703 -2.614 -16.013 1.00 92.19 130 ALA A O 1
ATOM 987 N N . VAL A 1 131 ? 11.825 -1.904 -16.221 1.00 92.50 131 VAL A N 1
ATOM 988 C CA . VAL A 1 131 ? 12.394 -2.702 -15.130 1.00 92.50 131 VAL A CA 1
ATOM 989 C C . VAL A 1 131 ? 12.450 -1.857 -13.863 1.00 92.50 131 VAL A C 1
ATOM 991 O O . VAL A 1 131 ? 13.178 -0.871 -13.810 1.00 92.50 131 VAL A O 1
ATOM 994 N N . PHE A 1 132 ? 11.693 -2.234 -12.838 1.00 92.88 132 PHE A N 1
ATOM 995 C CA . PHE A 1 132 ? 11.686 -1.567 -11.536 1.00 92.88 132 PHE A CA 1
ATOM 996 C C . PHE A 1 132 ? 12.665 -2.269 -10.593 1.00 92.88 132 PHE A C 1
ATOM 998 O O . PHE A 1 132 ? 12.545 -3.468 -10.345 1.00 92.88 132 PHE A O 1
ATOM 1005 N N . TRP A 1 133 ? 13.649 -1.525 -10.081 1.00 92.56 133 TRP A N 1
ATOM 1006 C CA . TRP A 1 133 ? 14.684 -2.032 -9.175 1.00 92.56 133 TRP 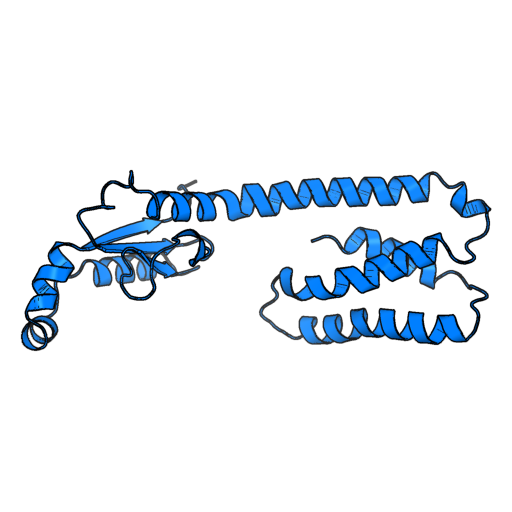A CA 1
ATOM 1007 C C . TRP A 1 133 ? 14.746 -1.216 -7.893 1.00 92.56 133 TRP A C 1
ATOM 1009 O O . TRP A 1 133 ? 14.709 0.015 -7.945 1.00 92.56 133 TRP A O 1
ATOM 1019 N N . LYS A 1 134 ? 14.841 -1.888 -6.736 1.00 89.25 134 LYS A N 1
ATOM 1020 C CA . LYS A 1 134 ? 14.872 -1.258 -5.399 1.00 89.25 134 LYS A CA 1
ATOM 1021 C C . LYS A 1 134 ? 13.751 -0.237 -5.169 1.00 89.25 134 LYS A C 1
ATOM 1023 O O . LYS A 1 134 ? 13.864 0.674 -4.353 1.00 89.25 134 LYS A O 1
ATOM 1028 N N . THR A 1 135 ? 12.658 -0.401 -5.893 1.00 88.38 135 THR A N 1
ATOM 1029 C CA . THR A 1 135 ? 11.425 0.360 -5.763 1.00 88.38 135 THR A CA 1
ATOM 1030 C C . THR A 1 135 ? 10.288 -0.635 -5.592 1.00 88.38 135 THR A C 1
ATOM 1032 O O . THR A 1 135 ? 10.439 -1.818 -5.883 1.00 88.38 135 THR A O 1
ATOM 1035 N N . TYR A 1 136 ? 9.152 -0.177 -5.073 1.00 83.50 136 TYR A N 1
ATOM 1036 C CA . TYR A 1 136 ? 7.957 -1.014 -5.055 1.00 83.50 136 TYR A CA 1
ATOM 1037 C C . TYR A 1 136 ? 7.463 -1.263 -6.478 1.00 83.50 136 TYR A C 1
ATOM 1039 O O . TYR A 1 136 ? 7.516 -0.357 -7.313 1.00 83.50 136 TYR A O 1
ATOM 1047 N N . MET A 1 137 ? 6.888 -2.445 -6.708 1.00 88.25 137 MET A N 1
ATOM 1048 C CA . MET A 1 137 ? 6.142 -2.711 -7.931 1.00 88.25 137 MET A CA 1
ATOM 1049 C C . MET A 1 137 ? 5.059 -1.634 -8.127 1.00 88.25 137 MET A C 1
ATOM 1051 O O . MET A 1 137 ? 4.231 -1.425 -7.229 1.00 88.25 137 MET A O 1
ATOM 1055 N N . PRO A 1 138 ? 5.031 -0.940 -9.277 1.00 90.62 138 PRO A N 1
ATOM 1056 C CA . PRO A 1 138 ? 4.019 0.068 -9.540 1.00 90.62 138 PRO A CA 1
ATOM 1057 C C . PRO A 1 138 ? 2.636 -0.568 -9.748 1.00 90.62 138 PRO A C 1
ATOM 1059 O O . PRO A 1 138 ? 2.524 -1.670 -10.296 1.00 90.62 138 PRO A O 1
ATOM 1062 N N . PRO A 1 139 ? 1.550 0.137 -9.385 1.00 89.06 139 PRO A N 1
ATOM 1063 C CA . PRO A 1 139 ? 0.204 -0.281 -9.750 1.00 89.06 139 PRO A CA 1
ATOM 1064 C C . PRO A 1 139 ? 0.046 -0.248 -11.276 1.00 89.06 139 PRO A C 1
ATOM 1066 O O . PRO A 1 139 ? -0.002 0.821 -11.884 1.00 89.06 139 PRO A O 1
ATOM 1069 N N . GLN A 1 140 ? -0.064 -1.424 -11.896 1.00 90.19 140 GLN A N 1
ATOM 1070 C CA . GLN A 1 140 ? -0.151 -1.546 -13.357 1.00 90.19 140 GLN A CA 1
ATOM 1071 C C . GLN A 1 140 ? -1.417 -0.897 -13.936 1.00 90.19 140 GLN A C 1
ATOM 1073 O O . GLN A 1 140 ? -1.412 -0.456 -15.081 1.00 90.19 140 GLN A O 1
ATOM 1078 N N . SER A 1 141 ? -2.477 -0.754 -13.132 1.00 90.56 141 SER A N 1
ATOM 1079 C CA . SER A 1 141 ? -3.702 -0.047 -13.521 1.00 90.56 141 SER A CA 1
ATOM 1080 C C . SER A 1 141 ? -3.465 1.418 -13.903 1.00 90.56 141 SER A C 1
ATOM 1082 O O . SER A 1 141 ? -4.226 1.964 -14.696 1.00 90.56 141 SER A O 1
ATOM 1084 N N . VAL A 1 142 ? -2.395 2.050 -13.400 1.00 91.88 142 VAL A N 1
ATOM 1085 C CA . VAL A 1 142 ? -2.025 3.432 -13.754 1.00 91.88 142 VAL A CA 1
ATOM 1086 C C . VAL A 1 142 ? -1.597 3.556 -15.216 1.00 91.88 142 VAL A C 1
ATOM 1088 O O . VAL A 1 142 ? -1.722 4.637 -15.784 1.00 91.88 142 VAL A O 1
ATOM 1091 N N . LEU A 1 143 ? -1.134 2.467 -15.839 1.00 91.44 143 LEU A N 1
ATOM 1092 C CA . LEU A 1 143 ? -0.765 2.474 -17.253 1.00 91.44 143 LEU A CA 1
ATOM 1093 C C . LEU A 1 143 ? -1.975 2.597 -18.183 1.00 91.44 143 LEU A C 1
ATOM 1095 O O . LEU A 1 143 ? -1.795 3.019 -19.320 1.00 91.44 143 LEU A O 1
ATOM 1099 N N . ALA A 1 144 ? -3.176 2.240 -17.704 1.00 90.50 144 ALA A N 1
ATOM 1100 C CA . ALA A 1 144 ? -4.446 2.379 -18.423 1.00 90.50 144 ALA A CA 1
ATOM 1101 C C . ALA A 1 144 ? -4.401 1.886 -19.887 1.00 90.50 144 ALA A C 1
ATOM 1103 O O . ALA A 1 144 ? -4.994 2.490 -20.777 1.00 90.50 144 ALA A O 1
ATOM 1104 N N . GLN A 1 145 ? -3.676 0.796 -20.133 1.00 89.81 145 GLN A N 1
ATOM 1105 C CA . GLN A 1 145 ? -3.464 0.229 -21.464 1.00 89.81 145 GLN A CA 1
ATOM 1106 C C . GLN A 1 145 ? -4.410 -0.959 -21.715 1.00 89.81 145 GLN A C 1
ATOM 1108 O O . GLN A 1 145 ? -4.746 -1.676 -20.767 1.00 89.81 145 GLN A O 1
ATOM 1113 N N . PRO A 1 146 ? -4.866 -1.158 -22.966 1.00 87.19 146 PRO A N 1
ATOM 1114 C CA . PRO A 1 146 ? -5.757 -2.258 -23.326 1.00 87.19 146 PRO A CA 1
ATOM 1115 C C . PRO A 1 146 ? -5.062 -3.613 -23.142 1.00 87.19 146 PRO A C 1
ATOM 1117 O O . PRO A 1 146 ? -3.855 -3.736 -23.351 1.00 87.19 146 PRO A O 1
ATOM 1120 N N . LEU A 1 147 ? -5.839 -4.637 -22.778 1.00 82.69 147 LEU A N 1
ATOM 1121 C CA . LEU A 1 147 ? -5.329 -5.996 -22.552 1.00 82.69 147 LEU A CA 1
ATOM 1122 C C . LEU A 1 147 ? -4.684 -6.588 -23.812 1.00 82.69 147 LEU A C 1
ATOM 1124 O O . LEU A 1 147 ? -3.683 -7.294 -23.720 1.00 82.69 147 LEU A O 1
ATOM 1128 N N . ASP A 1 148 ? -5.223 -6.234 -24.976 1.00 84.00 148 ASP A N 1
ATOM 1129 C CA . ASP A 1 148 ? -4.850 -6.826 -26.262 1.00 84.00 148 ASP A CA 1
ATOM 1130 C C . ASP A 1 148 ? -3.665 -6.097 -26.922 1.00 84.00 148 ASP A C 1
ATOM 1132 O O . ASP A 1 148 ? -3.068 -6.599 -27.872 1.00 84.00 148 ASP A O 1
ATOM 1136 N N . ALA A 1 149 ? -3.299 -4.913 -26.414 1.00 82.00 149 ALA A N 1
ATOM 1137 C CA . ALA A 1 149 ? -2.206 -4.095 -26.937 1.00 82.00 149 ALA A CA 1
ATOM 1138 C C . ALA A 1 149 ? -1.384 -3.480 -25.792 1.00 82.00 149 ALA A C 1
ATOM 1140 O O . ALA A 1 149 ? -1.426 -2.278 -25.514 1.00 82.00 149 ALA A O 1
ATOM 1141 N N . VAL A 1 150 ? -0.614 -4.339 -25.118 1.00 86.06 150 VAL A N 1
ATOM 1142 C CA . VAL A 1 150 ? 0.313 -3.942 -24.052 1.00 86.06 150 VAL A CA 1
ATOM 1143 C C . VAL A 1 150 ? 1.526 -3.240 -24.658 1.00 86.06 150 VAL A C 1
ATOM 1145 O O . VAL A 1 150 ? 2.407 -3.878 -25.231 1.00 86.06 150 VAL A O 1
ATOM 1148 N N . ARG A 1 151 ? 1.596 -1.917 -24.489 1.00 89.69 151 ARG A N 1
ATOM 1149 C CA . ARG A 1 151 ? 2.749 -1.110 -24.911 1.00 89.69 151 ARG A CA 1
ATOM 1150 C C . ARG A 1 151 ? 3.878 -1.161 -23.888 1.00 89.69 151 ARG A C 1
ATOM 1152 O O . ARG A 1 151 ? 5.039 -1.285 -24.260 1.00 89.69 151 ARG A O 1
ATOM 1159 N N . VAL A 1 152 ? 3.548 -1.030 -22.604 1.00 91.75 152 VAL A N 1
ATOM 1160 C CA . VAL A 1 152 ? 4.522 -0.970 -21.508 1.00 91.75 152 VAL A CA 1
ATOM 1161 C C . VAL A 1 152 ? 4.455 -2.259 -20.700 1.00 91.75 152 VAL A C 1
ATOM 1163 O O . VAL A 1 152 ? 3.487 -2.500 -19.978 1.00 91.75 152 VAL A O 1
ATOM 1166 N N . LYS A 1 153 ? 5.500 -3.078 -20.775 1.00 91.38 153 LYS A N 1
ATOM 1167 C CA . LYS A 1 153 ? 5.669 -4.272 -19.949 1.00 91.38 153 LYS A CA 1
ATOM 1168 C C . LYS A 1 153 ? 6.468 -3.916 -18.701 1.00 91.38 153 LYS A C 1
ATOM 1170 O O . LYS A 1 153 ? 7.630 -3.529 -18.790 1.00 91.38 153 LYS A O 1
ATOM 1175 N N . ILE A 1 154 ? 5.854 -4.063 -17.530 1.00 91.94 154 ILE A N 1
ATOM 1176 C CA . ILE A 1 154 ? 6.536 -3.866 -16.247 1.00 91.94 154 ILE A CA 1
ATOM 1177 C C . ILE A 1 154 ? 7.185 -5.179 -15.813 1.00 91.94 154 ILE A C 1
ATOM 1179 O O . ILE A 1 154 ? 6.527 -6.216 -15.775 1.00 91.94 154 ILE A O 1
ATOM 1183 N N . THR A 1 155 ? 8.459 -5.111 -15.437 1.00 91.12 155 THR A N 1
ATOM 1184 C CA . THR A 1 155 ? 9.180 -6.193 -14.759 1.00 91.12 155 THR A CA 1
ATOM 1185 C C . THR A 1 155 ? 9.675 -5.674 -13.417 1.00 91.12 155 THR A C 1
ATOM 1187 O O . THR A 1 155 ? 10.453 -4.726 -13.377 1.00 91.12 155 THR A O 1
ATOM 1190 N N . ASP A 1 156 ? 9.228 -6.275 -12.319 1.00 91.31 156 ASP A N 1
ATOM 1191 C CA . ASP A 1 156 ? 9.743 -5.962 -10.987 1.00 91.31 156 ASP A CA 1
ATOM 1192 C C . ASP A 1 156 ? 10.854 -6.949 -10.625 1.00 91.31 156 ASP A C 1
ATOM 1194 O O . ASP A 1 156 ? 10.633 -8.161 -10.608 1.00 91.31 156 ASP A O 1
ATOM 1198 N N . ILE A 1 157 ? 12.051 -6.429 -10.359 1.00 90.69 157 ILE A N 1
ATOM 1199 C CA . ILE A 1 157 ? 13.177 -7.220 -9.844 1.00 90.69 157 ILE A CA 1
ATOM 1200 C C . ILE A 1 157 ? 13.402 -6.988 -8.342 1.00 90.69 157 ILE A C 1
ATOM 1202 O O . ILE A 1 157 ? 14.336 -7.541 -7.759 1.00 90.69 157 ILE A O 1
ATOM 1206 N N . GLY A 1 158 ? 12.539 -6.197 -7.700 1.00 85.38 158 GLY A N 1
ATOM 1207 C CA . GLY A 1 158 ? 12.465 -6.024 -6.258 1.00 85.38 158 GLY A CA 1
ATOM 1208 C C . GLY A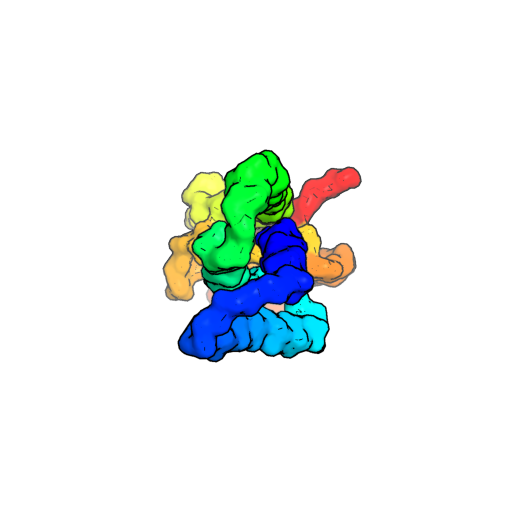 1 158 ? 13.801 -5.642 -5.622 1.00 85.38 158 GLY A C 1
ATOM 1209 O O . GLY A 1 158 ? 14.502 -4.731 -6.073 1.00 85.38 158 GLY A O 1
ATOM 1210 N N . GLY A 1 159 ? 14.145 -6.354 -4.547 1.00 84.25 159 GLY A N 1
ATOM 1211 C CA . GLY A 1 159 ? 15.378 -6.176 -3.777 1.00 84.25 159 GLY A CA 1
ATOM 1212 C C . GLY A 1 159 ? 16.593 -6.936 -4.314 1.00 84.25 159 GLY A C 1
ATOM 1213 O O . GLY A 1 159 ? 17.525 -7.152 -3.543 1.00 84.25 159 GLY A O 1
ATOM 1214 N N . ALA A 1 160 ? 16.584 -7.372 -5.580 1.00 88.31 160 ALA A N 1
ATOM 1215 C CA . ALA A 1 160 ? 17.719 -8.068 -6.184 1.00 88.31 160 ALA A CA 1
ATOM 1216 C C . ALA A 1 160 ? 19.025 -7.268 -6.043 1.00 88.31 160 ALA A C 1
ATOM 1218 O O . ALA A 1 160 ? 19.029 -6.030 -6.018 1.00 88.31 160 ALA A O 1
ATOM 1219 N N . ASP A 1 161 ? 20.151 -7.972 -5.966 1.00 90.44 161 ASP A N 1
ATOM 1220 C CA . ASP A 1 161 ? 21.464 -7.342 -5.976 1.00 90.44 161 ASP A CA 1
ATOM 1221 C C . ASP A 1 161 ? 21.767 -6.710 -7.347 1.00 90.44 161 ASP A C 1
ATOM 1223 O O . ASP A 1 161 ? 21.085 -6.952 -8.347 1.00 90.44 161 ASP A O 1
ATOM 1227 N N . ALA A 1 162 ? 22.798 -5.865 -7.389 1.00 88.62 162 ALA A N 1
ATOM 1228 C CA . ALA A 1 162 ? 23.145 -5.126 -8.597 1.00 88.62 162 ALA A CA 1
ATOM 1229 C C . ALA A 1 162 ? 23.570 -6.043 -9.754 1.00 88.62 162 ALA A C 1
ATOM 1231 O O . ALA A 1 162 ? 23.261 -5.732 -10.902 1.00 88.62 162 ALA A O 1
ATOM 1232 N N . VAL A 1 163 ? 24.234 -7.171 -9.474 1.00 89.06 163 VAL A N 1
ATOM 1233 C CA . VAL A 1 163 ? 24.672 -8.107 -10.517 1.00 89.06 163 VAL A CA 1
ATOM 1234 C C . VAL A 1 163 ? 23.452 -8.764 -11.136 1.00 89.06 163 VAL A C 1
ATOM 1236 O O . VAL A 1 163 ? 23.283 -8.692 -12.348 1.00 89.06 163 VAL A O 1
ATOM 1239 N N . THR A 1 164 ? 22.539 -9.290 -10.316 1.00 86.88 164 THR A N 1
ATOM 1240 C CA . THR A 1 164 ? 21.281 -9.863 -10.811 1.00 86.88 164 THR A CA 1
ATOM 1241 C C . THR A 1 164 ? 20.468 -8.842 -11.610 1.00 86.88 164 THR A C 1
ATOM 1243 O O . THR A 1 164 ? 19.955 -9.171 -12.680 1.00 86.88 164 THR A O 1
ATOM 1246 N N . ALA A 1 165 ? 20.377 -7.593 -11.143 1.00 87.31 165 ALA A N 1
ATOM 1247 C CA . ALA A 1 165 ? 19.684 -6.525 -11.862 1.00 87.31 165 ALA A CA 1
ATOM 1248 C C . ALA A 1 165 ? 20.301 -6.260 -13.245 1.00 87.31 165 ALA A C 1
ATOM 1250 O O . ALA A 1 165 ? 19.585 -6.222 -14.247 1.00 87.31 165 ALA A O 1
ATOM 1251 N N . LEU A 1 166 ? 21.630 -6.140 -13.311 1.00 88.31 166 LEU A N 1
ATOM 1252 C CA . LEU A 1 166 ? 22.363 -5.932 -14.558 1.00 88.31 166 LEU A CA 1
ATOM 1253 C C . LEU A 1 166 ? 22.252 -7.132 -15.497 1.00 88.31 166 LEU A C 1
ATOM 1255 O O . LEU A 1 166 ? 22.031 -6.938 -16.687 1.00 88.31 166 LEU A O 1
ATOM 1259 N N . THR A 1 167 ? 22.328 -8.363 -14.989 1.00 87.81 167 THR A N 1
ATOM 1260 C CA . THR A 1 167 ? 22.144 -9.574 -15.799 1.00 87.81 167 THR A CA 1
ATOM 1261 C C . THR A 1 167 ? 20.746 -9.624 -16.410 1.00 87.81 167 THR A C 1
ATOM 1263 O O . THR A 1 167 ? 20.601 -9.964 -17.581 1.00 87.81 167 THR A O 1
ATOM 1266 N N . ARG A 1 168 ? 19.706 -9.243 -15.656 1.00 85.00 168 ARG A N 1
ATOM 1267 C CA . ARG A 1 168 ? 18.330 -9.181 -16.175 1.00 85.00 168 ARG A CA 1
ATOM 1268 C C . ARG A 1 168 ? 18.156 -8.083 -17.219 1.00 85.00 168 ARG A C 1
ATOM 1270 O O . ARG A 1 168 ? 17.517 -8.328 -18.236 1.00 85.00 168 ARG A O 1
ATOM 1277 N N . LEU A 1 169 ? 18.745 -6.909 -17.000 1.00 87.50 169 LEU A N 1
ATOM 1278 C CA . LEU A 1 169 ? 18.750 -5.828 -17.987 1.00 87.50 169 LEU A CA 1
ATOM 1279 C C . LEU A 1 169 ? 19.488 -6.232 -19.266 1.00 87.50 169 LEU A C 1
ATOM 1281 O O . LEU A 1 169 ? 18.968 -6.022 -20.355 1.00 87.50 169 LEU A O 1
ATOM 1285 N N . ALA A 1 170 ? 20.660 -6.856 -19.133 1.00 86.50 170 ALA A N 1
ATOM 1286 C CA . ALA A 1 170 ? 21.451 -7.341 -20.256 1.00 86.50 170 ALA A CA 1
ATOM 1287 C C . ALA A 1 170 ? 20.706 -8.425 -21.043 1.00 86.50 170 ALA A C 1
ATOM 1289 O O . ALA A 1 170 ? 20.697 -8.377 -22.265 1.00 86.50 170 ALA A O 1
ATOM 1290 N N . ALA A 1 171 ? 20.017 -9.346 -20.363 1.00 85.00 171 ALA A N 1
ATOM 1291 C CA . ALA A 1 171 ? 19.191 -10.359 -21.017 1.00 85.00 171 ALA A CA 1
ATOM 1292 C C . ALA A 1 171 ? 18.010 -9.747 -21.792 1.00 85.00 171 ALA A C 1
ATOM 1294 O O . ALA A 1 171 ? 17.681 -10.222 -22.871 1.00 85.00 171 ALA A O 1
ATOM 1295 N N . LEU A 1 172 ? 17.392 -8.679 -21.274 1.00 82.19 172 LEU A N 1
ATOM 1296 C CA . LEU A 1 172 ? 16.312 -7.957 -21.963 1.00 82.19 172 LEU A CA 1
ATOM 1297 C C . LEU A 1 172 ? 16.804 -7.070 -23.117 1.00 82.19 172 LEU A C 1
ATOM 1299 O O . LEU A 1 172 ? 15.999 -6.666 -23.952 1.00 82.19 172 LEU A O 1
ATOM 1303 N N . ALA A 1 173 ? 18.090 -6.723 -23.130 1.00 77.25 173 ALA A N 1
ATOM 1304 C CA . ALA A 1 173 ? 18.732 -5.944 -24.186 1.00 77.25 173 ALA A CA 1
ATOM 1305 C C . ALA A 1 173 ? 19.497 -6.819 -25.196 1.00 77.25 173 ALA A C 1
ATOM 1307 O O . ALA A 1 173 ? 19.985 -6.303 -26.201 1.00 77.25 173 ALA A O 1
ATOM 1308 N N . ALA A 1 174 ? 19.638 -8.118 -24.922 1.00 76.00 174 ALA A N 1
ATOM 1309 C CA . ALA A 1 174 ? 20.348 -9.038 -25.792 1.00 76.00 174 ALA A CA 1
ATOM 1310 C C . ALA A 1 174 ? 19.593 -9.204 -27.123 1.00 76.00 174 ALA A C 1
ATOM 1312 O O . ALA A 1 174 ? 18.358 -9.232 -27.130 1.00 76.00 174 ALA A O 1
ATOM 1313 N N . PRO A 1 175 ? 20.314 -9.322 -28.253 1.00 69.50 175 PRO A N 1
ATOM 1314 C CA . PRO A 1 175 ? 19.689 -9.693 -29.514 1.00 69.50 175 PRO A CA 1
ATOM 1315 C C . PRO A 1 175 ? 19.033 -11.079 -29.383 1.00 69.50 175 PRO A C 1
ATOM 1317 O O . PRO A 1 175 ? 19.507 -11.897 -28.587 1.00 69.50 175 PRO A O 1
ATOM 1320 N N . PRO A 1 176 ? 17.961 -11.356 -30.146 1.00 66.81 176 PRO A N 1
ATOM 1321 C CA . PRO A 1 176 ? 17.298 -12.654 -30.099 1.00 66.81 176 PRO A CA 1
ATOM 1322 C C . PRO A 1 176 ? 18.285 -13.767 -30.452 1.00 66.81 176 PRO A C 1
ATOM 1324 O O . PRO A 1 176 ? 19.176 -13.574 -31.289 1.00 66.81 176 PRO A O 1
ATOM 1327 N N . SER A 1 177 ? 18.136 -14.929 -29.814 1.00 67.50 177 SER A N 1
ATOM 1328 C CA . SER A 1 177 ? 18.937 -16.088 -30.193 1.00 67.50 177 SER A CA 1
ATOM 1329 C C . SER A 1 177 ? 18.582 -16.518 -31.623 1.00 67.50 177 SER A C 1
ATOM 1331 O O . SER A 1 177 ? 17.491 -16.237 -32.122 1.00 67.50 177 SER A O 1
ATOM 1333 N N . ALA A 1 178 ? 19.507 -17.192 -32.310 1.00 65.44 178 ALA A N 1
ATOM 1334 C CA . ALA A 1 178 ? 19.249 -17.686 -33.664 1.00 65.44 178 ALA A CA 1
ATOM 1335 C C . ALA A 1 178 ? 18.046 -18.653 -33.716 1.00 65.44 178 ALA A C 1
ATOM 1337 O O . ALA A 1 178 ? 17.381 -18.728 -34.744 1.00 65.44 178 ALA A O 1
ATOM 1338 N N . GLU A 1 179 ? 17.754 -19.336 -32.605 1.00 70.44 179 GLU A N 1
ATOM 1339 C CA . GLU A 1 179 ? 16.588 -20.208 -32.425 1.00 70.44 179 GLU A CA 1
ATOM 1340 C C . GLU A 1 179 ? 15.289 -19.386 -32.329 1.00 70.44 179 GLU A C 1
ATOM 1342 O O . GLU A 1 179 ? 14.353 -19.647 -33.079 1.00 70.44 179 GLU A O 1
ATOM 1347 N N . ASP A 1 180 ? 15.265 -18.309 -31.532 1.00 64.94 180 ASP A N 1
ATOM 1348 C CA . ASP A 1 180 ? 14.085 -17.432 -31.399 1.00 64.94 180 ASP A CA 1
ATOM 1349 C C . ASP A 1 180 ? 13.693 -16.748 -32.723 1.00 64.94 180 ASP A C 1
ATOM 1351 O O . ASP A 1 180 ? 12.514 -16.514 -32.990 1.00 64.94 180 ASP A O 1
ATOM 1355 N N . VAL A 1 181 ? 14.681 -16.399 -33.557 1.00 69.25 181 VAL A N 1
ATOM 1356 C CA . VAL A 1 181 ? 14.447 -15.792 -34.884 1.00 69.25 181 VAL A CA 1
ATOM 1357 C C . VAL A 1 181 ? 13.993 -16.831 -35.909 1.00 69.25 181 VAL A C 1
ATOM 1359 O O . VAL A 1 181 ? 13.235 -16.495 -36.820 1.00 69.25 181 VAL A O 1
ATOM 1362 N N . ALA A 1 182 ? 14.464 -18.075 -35.788 1.00 70.62 182 ALA A N 1
ATOM 1363 C CA . ALA A 1 182 ? 14.065 -19.164 -36.671 1.00 70.62 182 ALA A CA 1
ATOM 1364 C C . ALA A 1 182 ? 12.601 -19.576 -36.441 1.00 70.62 182 ALA A C 1
ATOM 1366 O O . ALA A 1 182 ? 11.899 -19.860 -37.412 1.00 70.62 182 ALA A O 1
ATOM 1367 N N . ASP A 1 183 ? 12.143 -19.549 -35.187 1.00 76.81 183 ASP A N 1
ATOM 1368 C CA . ASP A 1 183 ? 10.767 -19.888 -34.811 1.00 76.81 183 ASP A CA 1
ATOM 1369 C C . ASP A 1 183 ? 9.766 -18.753 -35.103 1.00 76.81 183 ASP A C 1
ATOM 1371 O O . ASP A 1 183 ? 8.637 -19.016 -35.524 1.00 76.81 183 ASP A O 1
ATOM 1375 N N . ASP A 1 184 ? 10.167 -17.487 -34.928 1.00 73.69 184 ASP A N 1
ATOM 1376 C CA . ASP A 1 184 ? 9.354 -16.314 -35.271 1.00 73.69 184 ASP A CA 1
ATOM 1377 C C . ASP A 1 184 ? 10.202 -15.212 -35.942 1.00 73.69 184 ASP A C 1
ATOM 1379 O O . ASP A 1 184 ? 10.822 -14.381 -35.266 1.00 73.69 184 ASP A O 1
ATOM 1383 N N . PRO A 1 185 ? 10.175 -15.110 -37.284 1.00 71.81 185 PRO A N 1
ATOM 1384 C CA . PRO A 1 185 ? 10.910 -14.083 -38.023 1.00 71.81 185 PRO A CA 1
ATOM 1385 C C . PRO A 1 185 ? 10.495 -12.647 -37.660 1.00 71.81 185 PRO A C 1
ATOM 1387 O O . PRO A 1 185 ? 11.268 -11.705 -37.853 1.00 71.81 185 PRO A O 1
ATOM 1390 N N . SER A 1 186 ? 9.279 -12.457 -37.130 1.00 69.38 186 SER A N 1
ATOM 1391 C CA . SER A 1 186 ? 8.769 -11.151 -36.695 1.00 69.38 186 SER A CA 1
ATOM 1392 C C . SER A 1 186 ? 9.350 -10.706 -35.347 1.00 69.38 186 SER A C 1
ATOM 1394 O O . SER A 1 186 ? 9.383 -9.505 -35.054 1.00 69.38 186 SER A O 1
ATOM 1396 N N . CYS A 1 187 ? 9.901 -11.640 -34.562 1.00 67.81 187 CYS A N 1
ATOM 1397 C CA . CYS A 1 187 ? 10.557 -11.381 -33.280 1.00 67.81 187 CYS A CA 1
ATOM 1398 C C . CYS A 1 187 ? 11.737 -10.407 -33.433 1.00 67.81 187 CYS A C 1
ATOM 1400 O O . CYS A 1 187 ? 11.876 -9.456 -32.659 1.00 67.81 187 CYS A O 1
ATOM 1402 N N . ALA A 1 188 ? 12.534 -10.567 -34.496 1.00 65.62 188 ALA A N 1
ATOM 1403 C CA . ALA A 1 188 ? 13.676 -9.699 -34.780 1.00 65.62 188 ALA A CA 1
ATOM 1404 C C . ALA A 1 188 ? 13.267 -8.237 -35.048 1.00 65.62 188 ALA A C 1
ATOM 1406 O O . ALA A 1 188 ? 13.944 -7.312 -34.596 1.00 65.62 188 ALA A O 1
ATOM 1407 N N . ALA A 1 189 ? 12.142 -8.016 -35.738 1.00 64.81 189 ALA A N 1
ATOM 1408 C CA . ALA A 1 18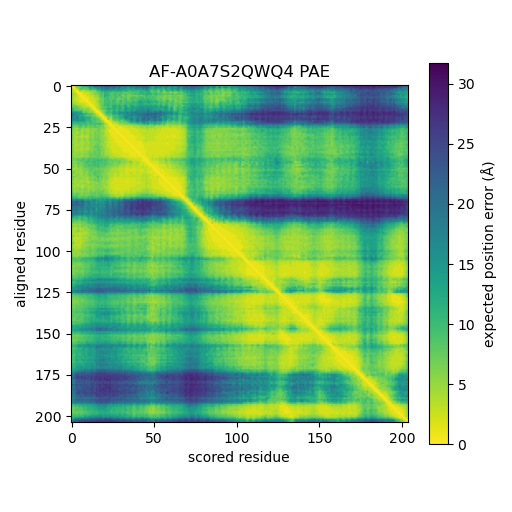9 ? 11.595 -6.676 -35.963 1.00 64.81 189 ALA A CA 1
ATOM 1409 C C . ALA A 1 189 ? 11.025 -6.080 -34.664 1.00 64.81 189 ALA A C 1
ATOM 1411 O O . ALA A 1 189 ? 11.298 -4.929 -34.334 1.00 64.81 189 ALA A O 1
ATOM 1412 N N . LYS A 1 190 ? 10.316 -6.895 -33.874 1.00 65.19 190 LYS A N 1
ATOM 1413 C CA . LYS A 1 190 ? 9.703 -6.491 -32.601 1.00 65.19 190 LYS A CA 1
ATOM 1414 C C . LYS A 1 190 ? 10.730 -6.052 -31.551 1.00 65.19 190 LYS A C 1
ATOM 1416 O O . LYS A 1 190 ? 10.477 -5.120 -30.791 1.00 65.19 190 LYS A O 1
ATOM 1421 N N . ILE A 1 191 ? 11.898 -6.693 -31.513 1.00 66.19 191 ILE A N 1
ATOM 1422 C CA . ILE A 1 191 ? 13.001 -6.314 -30.613 1.00 66.19 191 ILE A CA 1
ATOM 1423 C C . ILE A 1 191 ? 13.648 -5.000 -31.050 1.00 66.19 191 ILE A C 1
ATOM 1425 O O . ILE A 1 191 ? 14.000 -4.184 -30.200 1.00 66.19 191 ILE A O 1
ATOM 1429 N N . LYS A 1 192 ? 13.757 -4.761 -32.361 1.00 67.81 192 LYS A N 1
ATOM 1430 C CA . LYS A 1 192 ? 14.326 -3.523 -32.908 1.00 67.81 192 LYS A CA 1
ATOM 1431 C C . LYS A 1 192 ? 13.524 -2.282 -32.497 1.00 67.81 192 LYS A C 1
ATOM 1433 O O . LYS A 1 192 ? 14.115 -1.229 -32.277 1.00 67.81 192 LYS A O 1
ATOM 1438 N N . ASP A 1 193 ? 12.218 -2.456 -32.303 1.00 79.81 193 ASP A N 1
ATOM 1439 C CA . ASP A 1 193 ? 11.289 -1.418 -31.855 1.00 79.81 193 ASP A CA 1
ATOM 1440 C C . ASP A 1 193 ? 10.979 -1.509 -30.348 1.00 79.81 193 ASP A C 1
ATOM 1442 O O . ASP A 1 193 ? 9.978 -0.967 -29.884 1.00 79.81 193 ASP A O 1
ATOM 1446 N N . THR A 1 194 ? 11.802 -2.202 -29.550 1.00 84.12 194 THR A N 1
ATOM 1447 C CA . THR A 1 194 ? 11.609 -2.307 -28.096 1.00 84.12 194 THR A CA 1
ATOM 1448 C C . THR A 1 194 ? 12.680 -1.540 -27.328 1.00 84.12 194 THR A C 1
ATOM 1450 O O . THR A 1 194 ? 13.875 -1.751 -27.509 1.00 84.12 194 THR A O 1
ATOM 1453 N N . VAL A 1 195 ? 12.251 -0.687 -26.397 1.00 88.88 195 VAL A N 1
ATOM 1454 C CA . VAL A 1 195 ? 13.134 0.090 -25.520 1.00 88.88 195 VAL A CA 1
ATOM 1455 C C . VAL A 1 195 ? 13.061 -0.450 -24.097 1.00 88.88 195 VAL A C 1
ATOM 1457 O O . VAL A 1 195 ? 11.983 -0.547 -23.510 1.00 88.88 195 VAL A O 1
ATOM 1460 N N . THR A 1 196 ? 14.214 -0.767 -23.512 1.00 89.25 196 THR A N 1
ATOM 1461 C CA . THR A 1 196 ? 14.316 -1.211 -22.115 1.00 89.25 196 THR A CA 1
ATOM 1462 C C . THR A 1 196 ? 14.755 -0.055 -21.222 1.00 89.25 196 THR A C 1
ATOM 1464 O O . THR A 1 196 ? 15.733 0.630 -21.512 1.00 89.25 196 THR A O 1
ATOM 1467 N N . ILE A 1 197 ? 14.028 0.170 -20.126 1.00 90.00 197 ILE A N 1
ATOM 1468 C CA . ILE A 1 197 ? 14.221 1.306 -19.219 1.00 90.00 197 ILE A CA 1
ATOM 1469 C C . ILE A 1 197 ? 14.335 0.800 -17.792 1.00 90.00 197 ILE A C 1
ATOM 1471 O O . ILE A 1 197 ? 13.475 0.060 -17.320 1.00 90.00 197 ILE A O 1
ATOM 1475 N N . LEU A 1 198 ? 15.374 1.245 -17.091 1.00 91.00 198 LEU A N 1
ATOM 1476 C CA . LEU A 1 198 ? 15.544 0.999 -15.666 1.00 91.00 198 LEU A CA 1
ATOM 1477 C C . LEU A 1 198 ? 14.910 2.136 -14.856 1.00 91.00 198 LEU A C 1
ATOM 1479 O O . LEU A 1 198 ? 15.278 3.299 -15.003 1.00 91.00 198 LEU A O 1
ATOM 1483 N N . VAL A 1 199 ? 13.994 1.785 -13.959 1.00 91.31 199 VAL A N 1
ATOM 1484 C CA . VAL A 1 199 ? 13.420 2.674 -12.948 1.00 91.31 199 VAL A CA 1
ATOM 1485 C C . VAL A 1 199 ? 14.008 2.288 -11.593 1.00 91.31 199 VAL A C 1
ATOM 1487 O O . VAL A 1 199 ? 13.712 1.225 -11.049 1.00 91.31 199 VAL A O 1
ATOM 1490 N N . ALA A 1 200 ? 14.855 3.159 -11.054 1.00 90.62 200 ALA A N 1
ATOM 1491 C CA . ALA A 1 200 ? 15.592 2.947 -9.811 1.00 90.62 200 ALA A CA 1
ATOM 1492 C C . ALA A 1 200 ? 15.509 4.200 -8.918 1.00 90.62 200 ALA A C 1
ATOM 1494 O O . ALA A 1 200 ? 15.239 5.294 -9.428 1.00 90.62 200 ALA A O 1
ATOM 1495 N N . PRO A 1 201 ? 15.708 4.076 -7.591 1.00 86.44 201 PRO A N 1
ATOM 1496 C CA . PRO A 1 201 ? 15.786 5.247 -6.728 1.00 86.44 201 PRO A CA 1
ATOM 1497 C C . PRO A 1 201 ? 17.006 6.105 -7.105 1.00 86.44 201 PRO A C 1
ATOM 1499 O O . PRO A 1 201 ? 18.003 5.561 -7.589 1.00 86.44 201 PRO A O 1
ATOM 1502 N N . PRO A 1 202 ? 16.953 7.432 -6.887 1.00 81.75 202 PRO A N 1
ATOM 1503 C CA . PRO A 1 202 ? 18.116 8.286 -7.092 1.00 81.75 202 PRO A CA 1
ATOM 1504 C C . PRO A 1 202 ? 19.271 7.780 -6.223 1.00 81.75 202 PRO A C 1
ATOM 1506 O O . PRO A 1 202 ? 19.071 7.454 -5.052 1.00 81.75 202 PRO A O 1
ATOM 1509 N N . SER A 1 203 ? 20.465 7.674 -6.806 1.00 70.25 203 SER A N 1
ATOM 1510 C CA . SER A 1 203 ? 21.686 7.370 -6.060 1.00 70.25 203 SER A CA 1
ATOM 1511 C C . SER A 1 203 ? 21.888 8.446 -4.993 1.00 70.25 203 SER A C 1
ATOM 1513 O O . SER A 1 203 ? 21.951 9.629 -5.335 1.00 70.25 203 SER A O 1
ATOM 1515 N N . ALA A 1 204 ? 21.906 8.024 -3.727 1.00 46.62 204 ALA A N 1
ATOM 1516 C CA . ALA A 1 204 ? 22.215 8.871 -2.578 1.00 46.62 204 ALA A CA 1
ATOM 1517 C C . ALA A 1 204 ? 23.701 9.241 -2.545 1.00 46.62 204 ALA A C 1
ATOM 1519 O O . ALA A 1 204 ? 24.517 8.392 -2.976 1.00 46.62 204 ALA A O 1
#

Radius of gyration: 26.02 Å; Cα contacts (8 Å, |Δi|>4): 186; chains: 1; bounding box: 52×38×73 Å